Protein AF-A0AAD5XU96-F1 (afdb_monomer)

Secondary structure (DSSP, 8-state):
--GGG-EEEEEE---S-HHHHHHHHHH---SEEEEEE-STTTHHHHHHHHHHSTTTEEEEE---TTS-SS--TTHHHHHHHHHHH-TT-EEEEEEEETT-B-TTT-PBPPHHHHHHHHHHHHHTTTTS-EEEEEES-S-----HHHHHHS-SEEEEETT----HHHHHHHHHGGGGSSEEEEEEE-HHHHTSS-HHHHHHHHHHS-TTTEEE-----S-GGGHHHHHHHHHHHHHHHHT--HHHHHHHHHHHHHHHH-SSEE-TTT--EESSHHHHHHHIIIIIS----EEETTT--EESSHHHHHHHHHHT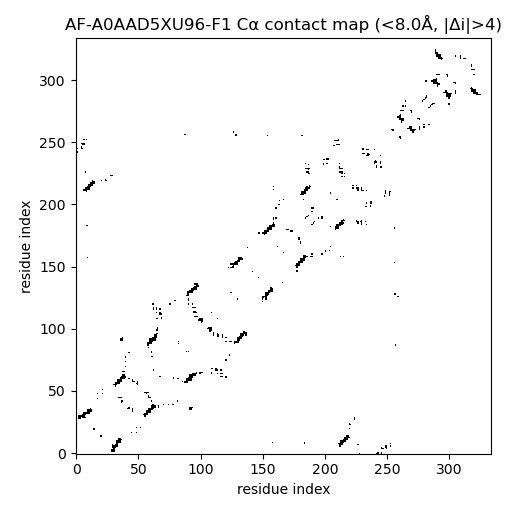TTSS---EEE---TT-------

InterPro domains:
  IPR001130 3'-5' ssDNA/RNA exonuclease TatD-like [PF01026] (7-257)
  IPR013087 Zinc finger C2H2-type [PF00096] (262-284)
  IPR013087 Zinc finger C2H2-type [PF00096] (290-311)
  IPR013087 Zinc finger C2H2-type [PS00028] (263-284)
  IPR013087 Zinc finger C2H2-type [PS50157] (261-289)
  IPR013087 Zinc finger C2H2-type [PS50157] (290-317)
  IPR013087 Zinc finger C2H2-type [SM00355] (261-284)
  IPR013087 Zinc finger C2H2-type [SM00355] (290-310)
  IPR032466 Metal-dependent hydrolase [SSF51556] (6-259)
  IPR036236 Zinc finger C2H2 superfamily [SSF57667] (259-310)
  IPR053044 Metallo-dependent Hydrolase/TatD-type [PTHR47345] (73-258)

Organism: NCBI:txid447962

Solvent-accessible surface area (backbone atoms only — not comparable to full-atom values): 18441 Å² total; per-residue (Å²): 130,56,40,88,41,34,52,35,66,35,30,42,70,49,67,90,54,67,67,62,50,53,58,60,60,67,77,51,67,64,36,31,35,27,38,45,6,40,30,82,87,38,39,64,58,37,48,52,49,22,69,74,34,66,83,36,38,36,35,19,49,31,52,18,41,86,47,48,68,91,63,61,95,59,49,64,64,50,49,49,54,51,55,66,76,35,83,76,39,38,41,10,41,25,30,45,47,82,77,42,50,44,87,87,78,67,45,66,57,62,61,67,50,16,51,55,54,34,57,60,53,57,68,74,34,58,82,37,38,38,35,36,45,76,41,95,66,93,71,86,85,75,53,76,76,59,53,69,76,41,50,60,32,44,36,31,32,56,61,64,79,72,53,70,67,52,52,53,48,58,64,54,53,42,83,74,73,34,49,43,71,30,38,26,38,17,37,72,65,49,53,75,63,62,42,69,62,43,33,56,51,55,51,70,49,53,76,80,31,36,36,36,14,34,72,43,54,49,73,69,90,48,48,69,58,42,37,47,49,12,41,47,52,50,11,67,39,66,74,44,52,55,63,57,36,31,53,43,30,30,53,26,45,51,50,66,74,35,87,46,39,62,35,93,91,75,67,53,72,23,82,43,70,72,55,39,53,48,46,46,32,51,74,75,65,66,47,43,56,29,31,30,67,65,77,65,52,61,19,67,39,66,65,57,43,48,52,50,42,62,74,43,55,90,51,94,63,67,52,85,40,82,55,81,63,85,89,65,77,73,94,69,84,131

Mean predicted aligned error: 12.31 Å

Structure (mmCIF, N/CA/C/O backbone):
data_AF-A0AAD5XU96-F1
#
_entry.id   AF-A0AAD5XU96-F1
#
loop_
_atom_site.group_PDB
_atom_site.id
_atom_site.type_symbol
_atom_site.label_atom_id
_atom_site.label_alt_id
_atom_site.label_comp_id
_atom_site.label_asym_id
_atom_site.label_entity_id
_atom_site.label_seq_id
_atom_site.pdbx_PDB_ins_code
_atom_site.Cartn_x
_atom_site.Cartn_y
_atom_site.Cartn_z
_atom_site.occupancy
_atom_site.B_iso_or_equiv
_atom_site.auth_seq_id
_atom_site.auth_comp_id
_atom_site.auth_asym_id
_atom_site.auth_atom_id
_atom_site.pdbx_PDB_model_num
ATOM 1 N N . MET A 1 1 ? -11.643 -15.882 6.331 1.00 90.06 1 MET A N 1
ATOM 2 C CA . MET A 1 1 ? -11.298 -14.721 5.483 1.00 90.06 1 MET A CA 1
ATOM 3 C C . MET A 1 1 ? -12.583 -14.100 4.945 1.00 90.06 1 MET A C 1
ATOM 5 O O . MET A 1 1 ? -13.418 -14.851 4.454 1.00 90.06 1 MET A O 1
ATOM 9 N N . ASN A 1 2 ? -12.783 -12.782 5.057 1.00 90.75 2 ASN A N 1
ATOM 10 C CA . ASN A 1 2 ? -13.934 -12.093 4.451 1.00 90.75 2 ASN A CA 1
ATOM 11 C C . ASN A 1 2 ? -13.508 -11.425 3.137 1.00 90.75 2 ASN A C 1
ATOM 13 O O . ASN A 1 2 ? -13.103 -10.265 3.126 1.00 90.75 2 ASN A O 1
ATOM 17 N N . TRP A 1 3 ? -13.606 -12.166 2.033 1.00 94.19 3 TRP A N 1
ATOM 18 C CA . TRP A 1 3 ? -13.097 -11.754 0.722 1.00 94.19 3 TRP A CA 1
ATOM 19 C C . TRP A 1 3 ? -13.631 -10.405 0.227 1.00 94.19 3 TRP A C 1
ATOM 21 O O . TRP A 1 3 ? -12.858 -9.618 -0.309 1.00 94.19 3 TRP A O 1
ATOM 31 N N . LYS A 1 4 ? -14.889 -10.056 0.526 1.00 91.94 4 LYS A N 1
ATOM 32 C CA . LYS A 1 4 ? -15.493 -8.764 0.142 1.00 91.94 4 LYS A CA 1
ATOM 33 C C . LYS A 1 4 ? -14.797 -7.544 0.754 1.00 91.94 4 LYS A C 1
ATOM 35 O O . LYS A 1 4 ? -14.951 -6.441 0.248 1.00 91.94 4 LYS A O 1
ATOM 40 N N . LYS A 1 5 ? -14.052 -7.731 1.845 1.00 91.75 5 LYS A N 1
ATOM 41 C CA . LYS A 1 5 ? -13.302 -6.668 2.526 1.00 91.75 5 LYS A CA 1
ATOM 42 C C . LYS A 1 5 ? -11.798 -6.736 2.250 1.00 91.75 5 LYS A C 1
ATOM 44 O O . LYS A 1 5 ? -11.047 -5.909 2.747 1.00 91.75 5 LYS A O 1
ATOM 49 N N . THR A 1 6 ? -11.335 -7.690 1.449 1.00 94.62 6 THR A N 1
ATOM 50 C CA . THR A 1 6 ? -9.898 -7.835 1.184 1.00 94.62 6 THR A CA 1
ATOM 51 C C . THR A 1 6 ? -9.404 -6.805 0.180 1.00 94.62 6 THR A C 1
ATOM 53 O O . THR A 1 6 ? -10.007 -6.592 -0.871 1.00 94.62 6 THR A O 1
ATOM 56 N N . ILE A 1 7 ? -8.296 -6.160 0.522 1.00 94.06 7 ILE A N 1
ATOM 57 C CA . ILE A 1 7 ? -7.548 -5.300 -0.387 1.00 94.06 7 ILE A CA 1
ATOM 58 C C . ILE A 1 7 ? -6.096 -5.753 -0.292 1.00 94.06 7 ILE A C 1
ATOM 60 O O . ILE A 1 7 ? -5.533 -5.753 0.806 1.00 94.06 7 ILE A O 1
ATOM 64 N N . ASP A 1 8 ? -5.529 -6.185 -1.413 1.00 94.38 8 ASP A N 1
ATOM 65 C CA . ASP A 1 8 ? -4.088 -6.369 -1.537 1.00 94.38 8 ASP A CA 1
ATOM 66 C C . ASP A 1 8 ? -3.468 -5.002 -1.825 1.00 94.38 8 ASP A C 1
ATOM 68 O O . ASP A 1 8 ? -3.663 -4.448 -2.908 1.00 94.38 8 ASP A O 1
ATOM 72 N N . ALA A 1 9 ? -2.818 -4.418 -0.816 1.00 93.81 9 ALA A N 1
ATOM 73 C CA . ALA A 1 9 ? -2.309 -3.056 -0.898 1.00 93.81 9 ALA A CA 1
ATOM 74 C C . ALA A 1 9 ? -1.087 -2.916 -1.816 1.00 93.81 9 ALA A C 1
ATOM 76 O O . ALA A 1 9 ? -0.792 -1.799 -2.202 1.00 93.81 9 ALA A O 1
ATOM 77 N N . HIS A 1 10 ? -0.401 -4.008 -2.171 1.00 92.94 10 HIS A N 1
ATOM 78 C CA . HIS A 1 10 ? 0.786 -3.967 -3.028 1.00 92.94 10 HIS A CA 1
ATOM 79 C C . HIS A 1 10 ? 0.994 -5.312 -3.719 1.00 92.94 10 HIS A C 1
ATOM 81 O O . HIS A 1 10 ? 1.280 -6.327 -3.074 1.00 92.94 10 HIS A O 1
ATOM 87 N N . SER A 1 11 ? 0.878 -5.316 -5.043 1.00 90.31 11 SER A N 1
ATOM 88 C CA . SER A 1 11 ? 1.078 -6.505 -5.863 1.00 90.31 11 SER A CA 1
ATOM 89 C C . SER A 1 11 ? 1.809 -6.158 -7.155 1.00 90.31 11 SER A C 1
ATOM 91 O O . SER A 1 11 ? 1.586 -5.102 -7.753 1.00 90.31 11 SER A O 1
ATOM 93 N N . HIS A 1 12 ? 2.676 -7.058 -7.604 1.00 88.50 12 HIS A N 1
ATOM 94 C CA . HIS A 1 12 ? 3.399 -6.918 -8.861 1.00 88.50 12 HIS A CA 1
ATOM 95 C C . HIS A 1 12 ? 2.762 -7.784 -9.943 1.00 88.50 12 HIS A C 1
ATOM 97 O O . HIS A 1 12 ? 2.142 -8.810 -9.670 1.00 88.50 12 HIS A O 1
ATOM 103 N N . LEU A 1 13 ? 2.957 -7.391 -11.200 1.00 76.25 13 LEU A N 1
ATOM 104 C CA . LEU A 1 13 ? 2.547 -8.209 -12.333 1.00 76.25 13 LEU A CA 1
ATOM 105 C C . LEU A 1 13 ? 3.430 -9.461 -12.427 1.00 76.25 13 LEU A C 1
ATOM 107 O O . LEU A 1 13 ? 4.654 -9.333 -12.492 1.00 76.25 13 LEU A O 1
ATOM 111 N N . PRO A 1 14 ? 2.841 -10.664 -12.445 1.00 67.31 14 PRO A N 1
ATOM 112 C CA . PRO A 1 14 ? 3.622 -11.893 -12.460 1.00 67.31 14 PRO A CA 1
ATOM 113 C C . PRO A 1 14 ? 3.950 -12.442 -13.843 1.00 67.31 14 PRO A C 1
ATOM 115 O O . PRO A 1 14 ? 4.807 -13.316 -13.961 1.00 67.31 14 PRO A O 1
ATOM 118 N N . GLU A 1 15 ? 3.265 -11.955 -14.876 1.00 64.12 15 GLU A N 1
ATOM 119 C CA . GLU A 1 15 ? 3.348 -12.463 -16.243 1.00 64.12 15 GLU A CA 1
ATOM 120 C C . GLU A 1 15 ? 3.347 -11.304 -17.242 1.00 64.12 15 GLU A C 1
ATOM 122 O O . GLU A 1 15 ? 2.801 -10.237 -16.966 1.00 64.12 15 GLU A O 1
ATOM 127 N N . SER A 1 16 ? 3.962 -11.505 -18.410 1.00 66.56 16 SER A N 1
ATOM 128 C CA . SER A 1 16 ? 3.976 -10.508 -19.487 1.00 66.56 16 SER A CA 1
ATOM 129 C C . SER A 1 16 ? 2.787 -10.630 -20.445 1.00 66.56 16 SER A C 1
ATOM 131 O O . SER A 1 16 ? 2.542 -9.701 -21.212 1.00 66.56 16 SER A O 1
ATOM 133 N N . ASP A 1 17 ? 2.046 -11.746 -20.424 1.00 82.00 17 ASP A N 1
ATOM 134 C CA . ASP A 1 17 ? 0.879 -11.942 -21.290 1.00 82.00 17 ASP A CA 1
ATOM 135 C C . ASP A 1 17 ? -0.401 -11.398 -20.642 1.00 82.00 17 ASP A C 1
ATOM 137 O O . ASP A 1 17 ? -0.910 -11.910 -19.643 1.00 82.00 17 ASP A O 1
ATOM 141 N N . LEU A 1 18 ? -0.954 -10.355 -21.253 1.00 84.94 18 LEU A N 1
ATOM 142 C CA . LEU A 1 18 ? -2.145 -9.671 -20.768 1.00 84.94 18 LEU A CA 1
ATOM 143 C C . LEU A 1 18 ? -3.401 -10.561 -20.743 1.00 84.94 18 LEU A C 1
ATOM 145 O O . LEU A 1 18 ? -4.240 -10.395 -19.856 1.00 84.94 18 LEU A O 1
ATOM 149 N N . ASN A 1 19 ? -3.567 -11.488 -21.689 1.00 86.12 19 ASN A N 1
ATOM 150 C CA . ASN A 1 19 ? -4.752 -12.347 -21.735 1.00 86.12 19 ASN A CA 1
ATOM 151 C C . ASN A 1 19 ? -4.729 -13.365 -20.596 1.00 86.12 19 ASN A C 1
ATOM 153 O O . ASN A 1 19 ? -5.758 -13.595 -19.955 1.00 86.12 19 ASN A O 1
ATOM 157 N N . VAL A 1 20 ? -3.556 -13.928 -20.297 1.00 84.38 20 VAL A N 1
ATOM 158 C CA . VAL A 1 20 ? -3.402 -14.847 -19.162 1.00 84.38 20 VAL A CA 1
ATOM 159 C C . VAL A 1 20 ? -3.647 -14.120 -17.839 1.00 84.38 20 VAL A C 1
ATOM 161 O O . VAL A 1 20 ? -4.381 -14.633 -16.987 1.00 84.38 20 VAL A O 1
ATOM 164 N N . LEU A 1 21 ? -3.146 -12.887 -17.698 1.00 85.81 21 LEU A N 1
ATOM 165 C CA . LEU A 1 21 ? -3.433 -12.037 -16.539 1.00 85.81 21 LEU A CA 1
ATOM 166 C C . LEU A 1 21 ? -4.937 -11.778 -16.379 1.00 85.81 21 LEU A C 1
ATOM 168 O O . LEU A 1 21 ? -5.479 -11.975 -15.292 1.00 85.81 21 LEU A O 1
ATOM 172 N N . LYS A 1 22 ? -5.631 -11.374 -17.453 1.00 88.44 22 LYS A N 1
ATOM 173 C CA . LYS A 1 22 ? -7.078 -11.095 -17.429 1.00 88.44 22 LYS A CA 1
ATOM 174 C C . LYS A 1 22 ? -7.889 -12.324 -17.006 1.00 88.44 22 LYS A C 1
ATOM 176 O O . LYS A 1 22 ? -8.750 -12.214 -16.130 1.00 88.44 22 LYS A O 1
ATOM 181 N N . ASN A 1 23 ? -7.584 -13.492 -17.568 1.00 87.00 23 ASN A N 1
ATOM 182 C CA . ASN A 1 23 ? -8.254 -14.738 -17.197 1.00 87.00 23 ASN A CA 1
ATOM 183 C C . ASN A 1 23 ? -8.016 -15.066 -15.719 1.00 87.00 23 ASN A C 1
ATOM 185 O O . ASN A 1 23 ? -8.966 -15.248 -14.963 1.00 87.00 23 ASN A O 1
ATOM 189 N N . SER A 1 24 ? -6.758 -15.024 -15.279 1.00 84.94 24 SER A N 1
ATOM 190 C CA . SER A 1 24 ? -6.390 -15.364 -13.903 1.00 84.94 24 SER A CA 1
ATOM 191 C C . SER A 1 24 ? -7.006 -14.412 -12.869 1.00 84.94 24 SER A C 1
ATOM 193 O O . SER A 1 24 ? -7.428 -14.847 -11.803 1.00 84.94 24 SER A O 1
ATOM 195 N N . LEU A 1 25 ? -7.102 -13.113 -13.172 1.00 87.44 25 LEU A N 1
ATOM 196 C CA . LEU A 1 25 ? -7.693 -12.107 -12.280 1.00 87.44 25 LEU A CA 1
ATOM 197 C C . LEU A 1 25 ? -9.216 -12.223 -12.154 1.00 87.44 25 LEU A C 1
ATOM 199 O O . LEU A 1 25 ? -9.772 -11.787 -11.139 1.00 87.44 25 LEU A O 1
ATOM 203 N N . THR A 1 26 ? -9.896 -12.788 -13.152 1.00 87.19 26 THR A N 1
ATOM 204 C CA . THR A 1 26 ? -11.360 -12.933 -13.149 1.00 87.19 26 THR A CA 1
ATOM 205 C C . THR A 1 26 ? -11.817 -13.822 -11.993 1.00 87.19 26 THR A C 1
ATOM 207 O O . THR A 1 26 ? -12.726 -13.441 -11.253 1.00 87.19 26 THR A O 1
ATOM 210 N N . ASP A 1 27 ? -11.107 -14.925 -11.759 1.00 87.06 27 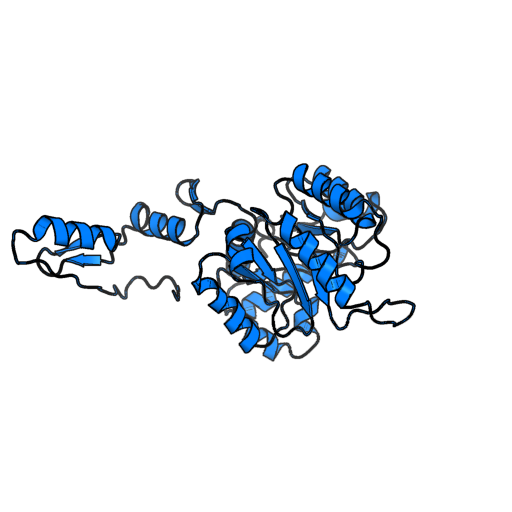ASP A N 1
ATOM 211 C CA . ASP A 1 27 ? -11.513 -15.960 -10.802 1.00 87.06 27 ASP A CA 1
ATOM 212 C C . ASP A 1 27 ? -11.101 -15.677 -9.348 1.00 87.06 27 ASP A C 1
ATOM 214 O O . ASP A 1 27 ? -11.583 -16.333 -8.421 1.00 87.06 27 ASP A O 1
ATOM 218 N N . LEU A 1 28 ? -10.240 -14.679 -9.112 1.00 89.81 28 LEU A N 1
ATOM 219 C CA . LEU A 1 28 ? -9.794 -14.333 -7.759 1.00 89.81 28 LEU A CA 1
ATOM 220 C C . LEU A 1 28 ? -10.931 -13.751 -6.915 1.00 89.81 28 LEU A C 1
ATOM 222 O O . LEU A 1 28 ? -11.634 -12.827 -7.327 1.00 89.81 28 LEU A O 1
AT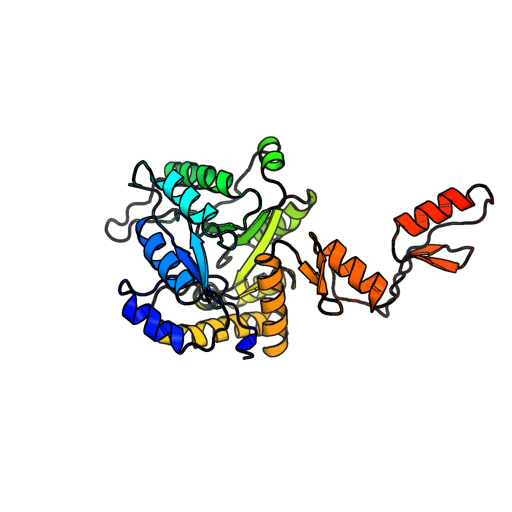OM 226 N N . LYS A 1 29 ? -11.033 -14.199 -5.668 1.00 93.69 29 LYS A N 1
ATOM 227 C CA . LYS A 1 29 ? -12.002 -13.716 -4.674 1.00 93.69 29 LYS A CA 1
ATOM 228 C C . LYS A 1 29 ? -11.587 -12.407 -4.016 1.00 93.69 29 LYS A C 1
ATOM 230 O O . LYS A 1 29 ? -12.426 -11.755 -3.398 1.00 93.69 29 LYS A O 1
ATOM 235 N N . ILE A 1 30 ? -10.310 -12.035 -4.104 1.00 93.06 30 ILE A N 1
ATOM 236 C CA . ILE A 1 30 ? -9.805 -10.780 -3.538 1.00 93.06 30 ILE A CA 1
ATOM 237 C C . ILE A 1 30 ? -10.592 -9.607 -4.130 1.00 93.06 30 ILE A C 1
ATOM 239 O O . ILE A 1 30 ? -10.785 -9.524 -5.343 1.00 93.06 30 ILE A O 1
ATOM 243 N N . ASN A 1 31 ? -11.063 -8.711 -3.264 1.00 94.19 31 ASN A N 1
ATOM 244 C CA . ASN A 1 31 ? -12.005 -7.670 -3.662 1.00 94.19 31 ASN A CA 1
ATOM 245 C C . ASN A 1 31 ? -11.333 -6.506 -4.402 1.00 94.19 31 ASN A C 1
ATOM 247 O O . ASN A 1 31 ? -11.878 -6.052 -5.404 1.00 94.19 31 ASN A O 1
ATOM 251 N N . LYS A 1 32 ? -10.160 -6.042 -3.953 1.00 93.00 32 LYS A N 1
ATOM 252 C CA . LYS A 1 32 ? -9.350 -5.059 -4.691 1.00 93.00 32 LYS A CA 1
ATOM 253 C C . LYS A 1 32 ? -7.858 -5.369 -4.616 1.00 93.00 32 LYS A C 1
ATOM 255 O O . LYS A 1 32 ? -7.391 -5.951 -3.640 1.00 93.00 32 LYS A O 1
ATOM 260 N N . PHE A 1 33 ? -7.127 -4.899 -5.614 1.00 90.31 33 PHE A N 1
ATOM 261 C CA . PHE A 1 33 ? -5.677 -4.954 -5.713 1.00 90.31 33 PHE A CA 1
ATOM 262 C C . PHE A 1 33 ? -5.147 -3.581 -6.062 1.00 90.31 33 PHE A C 1
ATOM 264 O O . PHE A 1 33 ? -5.728 -2.889 -6.902 1.00 90.31 33 PHE A O 1
ATOM 271 N N . VAL A 1 34 ? -4.010 -3.235 -5.484 1.00 92.50 34 VAL A N 1
ATOM 272 C CA . VAL A 1 34 ? -3.138 -2.227 -6.060 1.00 92.50 34 VAL A CA 1
ATOM 273 C C . VAL A 1 34 ? -2.079 -2.941 -6.894 1.00 92.50 34 VAL A C 1
ATOM 275 O O . VAL A 1 34 ? -1.384 -3.824 -6.392 1.00 92.50 34 VAL A O 1
ATOM 278 N N . ILE A 1 35 ? -1.985 -2.592 -8.177 1.00 92.88 35 ILE A N 1
ATOM 279 C CA . ILE A 1 35 ? -1.033 -3.208 -9.108 1.00 92.88 35 ILE A CA 1
ATOM 280 C C . ILE A 1 35 ? 0.064 -2.209 -9.464 1.00 92.88 35 ILE A C 1
ATOM 282 O O . ILE A 1 35 ? -0.221 -1.120 -9.966 1.00 92.88 35 ILE A O 1
ATOM 286 N N . MET A 1 36 ? 1.312 -2.615 -9.228 1.00 92.12 36 MET A N 1
ATOM 287 C CA . MET A 1 36 ? 2.504 -1.796 -9.431 1.00 92.12 36 MET A CA 1
ATOM 288 C C . MET A 1 36 ? 2.956 -1.778 -10.888 1.00 92.12 36 MET A C 1
ATOM 290 O O . MET A 1 36 ? 3.338 -2.810 -11.441 1.00 92.12 36 MET A O 1
ATOM 294 N N . GLY A 1 37 ? 3.012 -0.587 -11.478 1.00 93.00 37 GLY A N 1
ATOM 295 C CA . GLY A 1 37 ? 3.762 -0.305 -12.695 1.00 93.00 37 GLY A CA 1
ATOM 296 C C . GLY A 1 37 ? 5.114 0.302 -12.339 1.00 93.00 37 GLY A C 1
ATOM 297 O O . GLY A 1 37 ? 5.198 1.503 -12.109 1.00 93.00 37 GLY A O 1
ATOM 298 N N . THR A 1 38 ? 6.163 -0.522 -12.291 1.00 91.62 38 THR A N 1
ATOM 299 C CA . THR A 1 38 ? 7.485 -0.141 -11.751 1.00 91.62 38 THR A CA 1
ATOM 300 C C . THR A 1 38 ? 8.405 0.576 -12.740 1.00 91.62 38 THR A C 1
ATOM 302 O O . THR A 1 38 ? 9.499 1.010 -12.371 1.00 91.62 38 THR A O 1
ATOM 305 N N . SER A 1 39 ? 8.003 0.665 -14.007 1.00 92.88 39 SER A N 1
ATOM 306 C CA . SER A 1 39 ? 8.766 1.294 -15.082 1.00 92.88 39 SER A CA 1
ATOM 307 C C . SER A 1 39 ? 7.867 1.615 -16.286 1.00 92.88 39 SER A C 1
ATOM 309 O O . SER A 1 39 ? 6.792 1.018 -16.398 1.00 92.88 39 SER A O 1
ATOM 311 N N . PRO A 1 40 ? 8.301 2.477 -17.231 1.00 93.94 40 PRO A N 1
ATOM 312 C CA . PRO A 1 40 ? 7.492 2.862 -18.395 1.00 93.94 40 PRO A CA 1
ATOM 313 C C . PRO A 1 40 ? 6.938 1.695 -19.222 1.00 93.94 40 PRO A C 1
ATOM 315 O O . PRO A 1 40 ? 5.823 1.761 -19.730 1.00 93.94 40 PRO A O 1
ATOM 318 N N . LYS A 1 41 ? 7.677 0.582 -19.303 1.00 91.69 41 LYS A N 1
ATOM 319 C CA . LYS A 1 41 ? 7.235 -0.641 -19.995 1.00 91.69 41 LYS A CA 1
ATOM 320 C C . LYS A 1 41 ? 6.041 -1.337 -19.324 1.00 91.69 41 LYS A C 1
ATOM 322 O O . LYS A 1 41 ? 5.308 -2.051 -20.001 1.00 91.69 41 LYS A O 1
ATOM 327 N N . ASP A 1 42 ? 5.846 -1.144 -18.020 1.00 92.31 42 ASP A N 1
ATOM 328 C CA . ASP A 1 42 ? 4.796 -1.814 -17.248 1.00 92.31 42 ASP A CA 1
ATOM 329 C C . ASP A 1 42 ? 3.472 -1.031 -17.322 1.00 92.31 42 ASP A C 1
ATOM 331 O O . ASP A 1 42 ? 2.389 -1.615 -17.263 1.00 92.31 42 ASP A O 1
ATOM 335 N N . TRP A 1 43 ? 3.542 0.299 -17.471 1.00 94.19 43 TRP A N 1
ATOM 336 C CA . TRP A 1 43 ? 2.383 1.193 -17.369 1.00 94.19 43 TRP A CA 1
ATOM 337 C C . TRP A 1 43 ? 1.245 0.887 -18.359 1.00 94.19 43 TRP A C 1
ATOM 339 O O . TRP A 1 43 ? 0.097 0.886 -17.910 1.00 94.19 43 TRP A O 1
ATOM 349 N N . PRO A 1 44 ? 1.490 0.556 -19.647 1.00 94.56 44 PRO A N 1
ATOM 350 C CA . PRO A 1 44 ? 0.411 0.193 -20.568 1.00 94.56 44 PRO A CA 1
ATOM 351 C C . PRO A 1 44 ? -0.371 -1.045 -20.111 1.00 94.56 44 PRO A C 1
ATOM 353 O O . PRO A 1 44 ? -1.595 -1.087 -20.227 1.00 94.56 44 PRO A O 1
ATOM 356 N N . ILE A 1 45 ? 0.325 -2.040 -19.550 1.00 93.31 45 ILE A N 1
ATOM 357 C CA . ILE A 1 45 ? -0.287 -3.282 -19.058 1.00 93.31 45 ILE A CA 1
ATOM 358 C C . ILE A 1 45 ? -1.135 -2.981 -17.820 1.00 93.31 45 ILE A C 1
ATOM 360 O O . ILE A 1 45 ? -2.293 -3.391 -17.746 1.00 93.31 45 ILE A O 1
ATOM 364 N N . VAL A 1 46 ? -0.586 -2.220 -16.869 1.00 93.94 46 VAL A N 1
ATOM 365 C CA . VAL A 1 46 ? -1.297 -1.813 -15.646 1.00 93.94 46 VAL A CA 1
ATOM 366 C C . VAL A 1 46 ? -2.539 -0.979 -15.973 1.00 93.94 46 VAL A C 1
ATOM 368 O O . VAL A 1 46 ? -3.608 -1.219 -15.409 1.00 93.94 46 VAL A O 1
ATOM 371 N N . GLU A 1 47 ? -2.432 -0.038 -16.914 1.00 95.12 47 GLU A N 1
ATOM 372 C CA . GLU A 1 47 ? -3.567 0.763 -17.375 1.00 95.12 47 GLU A CA 1
ATOM 373 C C . GLU A 1 47 ? -4.667 -0.111 -17.993 1.00 95.12 47 GLU A C 1
ATOM 375 O O . GLU A 1 47 ? -5.847 0.060 -17.682 1.00 95.12 47 GLU A O 1
ATOM 380 N N . GLU A 1 48 ? -4.300 -1.045 -18.864 1.00 95.12 48 GLU A N 1
ATOM 381 C CA . GLU A 1 48 ? -5.258 -1.908 -19.552 1.00 95.12 48 GLU A CA 1
ATOM 382 C C . GLU A 1 48 ? -5.981 -2.858 -18.585 1.00 95.12 48 GLU A C 1
ATOM 384 O O . GLU A 1 48 ? -7.192 -3.083 -18.698 1.00 95.12 48 GLU A O 1
ATOM 389 N N . LEU A 1 49 ? -5.277 -3.359 -17.568 1.00 93.38 49 LEU A N 1
ATOM 390 C CA . LEU A 1 49 ? -5.889 -4.119 -16.481 1.00 93.38 49 LEU A CA 1
ATOM 391 C C . LEU A 1 49 ? -6.857 -3.262 -15.661 1.00 93.38 49 LEU A C 1
ATOM 393 O O . LEU A 1 49 ? -7.979 -3.698 -15.404 1.00 93.38 49 LEU A O 1
ATOM 397 N N . ALA A 1 50 ? -6.473 -2.035 -15.300 1.00 93.44 50 ALA A N 1
ATOM 398 C CA . ALA A 1 50 ? -7.346 -1.114 -14.573 1.00 93.44 50 ALA A CA 1
ATOM 399 C C . ALA A 1 50 ? -8.616 -0.765 -15.369 1.00 93.44 50 ALA A C 1
ATOM 401 O O . ALA A 1 50 ? -9.705 -0.723 -14.798 1.00 93.44 50 ALA A O 1
ATOM 402 N N . LYS A 1 51 ? -8.510 -0.593 -16.694 1.00 93.38 51 LYS A N 1
ATOM 403 C CA . LYS A 1 51 ? -9.668 -0.396 -17.587 1.00 93.38 51 LYS A CA 1
ATOM 404 C C . LYS A 1 51 ? -10.565 -1.628 -17.665 1.00 93.38 51 LYS A C 1
ATOM 406 O O . LYS A 1 51 ? -11.784 -1.490 -17.702 1.00 93.38 51 LYS A O 1
ATOM 411 N N . THR A 1 52 ? -9.970 -2.819 -17.678 1.00 94.44 52 THR A N 1
ATOM 412 C CA . THR A 1 52 ? -10.710 -4.088 -17.738 1.00 94.44 52 THR A CA 1
ATOM 413 C C . THR A 1 52 ? -11.432 -4.381 -16.417 1.00 94.44 52 THR A C 1
ATOM 415 O O . THR A 1 52 ? -12.558 -4.873 -16.424 1.00 94.44 52 THR A O 1
ATOM 418 N N . PHE A 1 53 ? -10.820 -4.041 -15.278 1.00 93.50 53 PHE A N 1
ATOM 419 C CA . PHE A 1 53 ? -11.346 -4.332 -13.942 1.00 93.50 53 PHE A CA 1
ATOM 420 C C . PHE A 1 53 ? -11.429 -3.079 -13.042 1.00 93.50 53 PHE A C 1
ATOM 422 O O . PHE A 1 53 ? -10.831 -3.052 -11.961 1.00 93.50 53 PHE A O 1
ATOM 429 N N . PRO A 1 54 ? -12.226 -2.058 -13.407 1.00 89.12 54 PRO A N 1
ATOM 430 C CA . PRO A 1 54 ? -12.201 -0.734 -12.767 1.00 89.12 54 PRO A CA 1
ATOM 431 C C . PRO A 1 54 ? -12.635 -0.725 -11.294 1.00 89.12 54 PRO A C 1
ATOM 433 O O . PRO A 1 54 ? -12.308 0.198 -10.554 1.00 89.12 54 PRO A O 1
ATOM 436 N N . ASN A 1 55 ? -13.361 -1.753 -10.845 1.00 89.00 55 ASN A N 1
ATOM 437 C CA . ASN A 1 55 ? -13.794 -1.891 -9.449 1.00 89.00 55 ASN A CA 1
ATOM 438 C C . ASN A 1 55 ? -12.862 -2.770 -8.598 1.00 89.00 55 ASN A C 1
ATOM 440 O O . ASN A 1 55 ? -13.049 -2.847 -7.385 1.00 89.00 55 ASN A O 1
ATOM 444 N N . LYS A 1 56 ? -11.893 -3.445 -9.229 1.00 91.38 56 LYS A N 1
ATOM 445 C CA . LYS A 1 56 ? -11.019 -4.449 -8.605 1.00 91.38 56 LYS A CA 1
ATOM 446 C C . LYS A 1 56 ? -9.549 -4.040 -8.651 1.00 91.38 56 LYS A C 1
ATOM 448 O O . LYS A 1 56 ? -8.791 -4.483 -7.799 1.00 91.38 56 LYS A O 1
ATOM 453 N N . ILE A 1 57 ? -9.137 -3.202 -9.600 1.00 92.75 57 ILE A N 1
ATOM 454 C CA . ILE A 1 57 ? -7.737 -2.814 -9.783 1.00 92.75 57 ILE A CA 1
ATOM 455 C C . ILE A 1 57 ? -7.577 -1.313 -9.588 1.00 92.75 57 ILE A C 1
ATOM 457 O O . ILE A 1 57 ? -8.255 -0.504 -10.216 1.00 92.75 57 ILE A O 1
ATOM 461 N N . ILE A 1 58 ? -6.634 -0.966 -8.722 1.00 92.25 58 ILE A N 1
ATOM 462 C CA . ILE A 1 58 ? -6.140 0.384 -8.505 1.00 92.25 58 ILE A CA 1
ATOM 463 C C . ILE A 1 58 ? -4.745 0.428 -9.130 1.00 92.25 58 ILE A C 1
ATOM 465 O O . ILE A 1 58 ? -3.849 -0.278 -8.660 1.00 92.25 58 ILE A O 1
ATOM 469 N N . PRO A 1 59 ? -4.543 1.191 -10.212 1.00 93.94 59 PRO A N 1
ATOM 470 C CA . PRO A 1 59 ? -3.237 1.266 -10.840 1.00 93.94 59 PRO A CA 1
ATOM 471 C C . PRO A 1 59 ? -2.281 2.109 -9.990 1.00 93.94 59 PRO A C 1
ATOM 473 O O . PRO A 1 59 ? -2.684 3.119 -9.410 1.00 93.94 59 PRO A O 1
ATOM 476 N N . SER A 1 60 ? -1.013 1.717 -9.952 1.00 93.56 60 SER A N 1
ATOM 477 C CA . SER A 1 60 ? 0.088 2.506 -9.397 1.00 93.56 60 SER A CA 1
ATOM 478 C C . SER A 1 60 ? 1.123 2.713 -10.498 1.00 93.56 60 SER A C 1
ATOM 480 O O . SER A 1 60 ? 1.484 1.756 -11.187 1.00 93.56 60 SER A O 1
ATOM 482 N N . PHE A 1 61 ? 1.536 3.959 -10.724 1.00 93.25 61 PHE A N 1
ATOM 483 C CA . PHE A 1 61 ? 2.507 4.299 -11.764 1.00 93.25 61 PHE A CA 1
ATOM 484 C C . PHE A 1 61 ? 3.723 4.977 -11.148 1.00 93.25 61 PHE A C 1
ATOM 486 O O . PHE A 1 61 ? 3.601 5.974 -10.434 1.00 93.25 61 PHE A O 1
ATOM 493 N N . GLY A 1 62 ? 4.903 4.456 -11.452 1.00 92.50 62 GLY A N 1
ATOM 494 C CA . GLY A 1 62 ? 6.152 5.026 -10.992 1.00 92.50 62 GLY A CA 1
ATOM 495 C C . GLY A 1 62 ? 7.356 4.378 -11.652 1.00 92.50 62 GLY A C 1
ATOM 496 O O . GLY A 1 62 ? 7.256 3.439 -12.441 1.00 92.50 62 GLY A O 1
ATOM 497 N N . VAL A 1 63 ? 8.515 4.917 -11.323 1.00 92.62 63 VAL A N 1
ATOM 498 C CA . VAL A 1 63 ? 9.820 4.374 -11.650 1.00 92.62 63 VAL A CA 1
ATOM 499 C C . VAL A 1 63 ? 10.463 3.922 -10.356 1.00 92.62 63 VAL A C 1
ATOM 501 O O . VAL A 1 63 ? 10.822 4.728 -9.490 1.00 92.62 63 VAL A O 1
ATOM 504 N N . HIS A 1 64 ? 10.629 2.613 -10.264 1.00 92.00 64 HIS A N 1
ATOM 505 C CA . HIS A 1 64 ? 11.301 1.963 -9.162 1.00 92.00 64 HIS A CA 1
ATOM 506 C C . HIS A 1 64 ? 12.826 2.211 -9.227 1.00 92.00 64 HIS A C 1
ATOM 508 O O . HIS A 1 64 ? 13.384 2.249 -10.326 1.00 92.00 64 HIS A O 1
ATOM 514 N N . PRO A 1 65 ? 13.558 2.304 -8.096 1.00 89.31 65 PRO A N 1
ATOM 515 C CA . PRO A 1 65 ? 15.014 2.522 -8.080 1.00 89.31 65 PRO A CA 1
ATOM 516 C C . PRO A 1 65 ? 15.899 1.516 -8.852 1.00 89.31 65 PRO A C 1
ATOM 518 O O . PRO A 1 65 ? 17.043 1.829 -9.154 1.00 89.31 65 PRO A O 1
ATOM 521 N N . TRP A 1 66 ? 15.425 0.313 -9.193 1.00 87.56 66 TRP A N 1
ATOM 522 C CA . TRP A 1 66 ? 16.151 -0.617 -10.093 1.00 87.56 66 TRP A CA 1
ATOM 523 C C . TRP A 1 66 ? 15.871 -0.372 -11.585 1.00 87.56 66 TRP A C 1
ATOM 525 O O . TRP A 1 66 ? 16.480 -0.999 -12.447 1.00 87.56 66 TRP A O 1
ATOM 535 N N . SER A 1 67 ? 14.926 0.512 -11.892 1.00 89.25 67 SER A N 1
ATOM 536 C CA . SER A 1 67 ? 14.523 0.924 -13.240 1.00 89.25 67 SER A CA 1
ATOM 537 C C . SER A 1 67 ? 14.857 2.394 -13.504 1.00 89.25 67 SER A C 1
ATOM 539 O O . SER A 1 67 ? 14.393 2.952 -14.488 1.00 89.25 67 SER A O 1
ATOM 541 N N . SER A 1 68 ? 15.645 3.028 -12.629 1.00 87.69 68 SER A N 1
ATOM 542 C CA . SER A 1 68 ? 16.001 4.447 -12.721 1.00 87.69 68 SER A CA 1
ATOM 543 C C . SER A 1 68 ? 17.033 4.751 -13.810 1.00 87.69 68 SER A C 1
ATOM 545 O O . SER A 1 68 ? 17.181 5.901 -14.211 1.00 87.69 68 SER A O 1
ATOM 547 N N . GLU A 1 69 ? 17.763 3.740 -14.279 1.00 87.38 69 GLU A N 1
ATOM 548 C CA . GLU A 1 69 ? 18.750 3.875 -15.350 1.00 87.38 69 GLU A CA 1
ATOM 549 C C . GLU A 1 69 ? 18.120 3.583 -16.719 1.00 87.38 69 GLU A C 1
ATOM 551 O O . GLU A 1 69 ? 17.237 2.737 -16.833 1.00 87.38 69 GLU A O 1
ATOM 556 N N . GLN A 1 70 ? 18.618 4.252 -17.765 1.00 85.94 70 GLN A N 1
ATOM 557 C CA . GLN A 1 70 ? 18.206 4.041 -19.166 1.00 85.94 70 GLN A CA 1
ATOM 558 C C . GLN A 1 70 ? 16.716 4.318 -19.445 1.00 85.94 70 GLN A C 1
ATOM 560 O O . GLN A 1 70 ? 16.096 3.673 -20.290 1.00 85.94 70 GLN A O 1
ATOM 565 N N . LEU A 1 71 ? 16.131 5.292 -18.744 1.00 91.00 71 LEU A N 1
ATOM 566 C CA . LEU A 1 71 ? 14.767 5.744 -19.010 1.00 91.00 71 LEU A CA 1
ATOM 567 C C . LEU A 1 71 ? 14.673 6.480 -20.362 1.00 91.00 71 LEU A C 1
ATOM 569 O O . LEU A 1 71 ? 15.592 7.231 -20.700 1.00 91.00 71 LEU A O 1
ATOM 573 N N . PRO A 1 72 ? 13.561 6.334 -21.110 1.00 92.19 72 PRO A N 1
ATOM 574 C CA . PRO A 1 72 ? 13.271 7.174 -22.275 1.00 92.19 72 PRO A CA 1
ATOM 575 C C . PRO A 1 72 ? 13.276 8.658 -21.899 1.00 92.19 72 PRO A C 1
ATOM 577 O O . PRO A 1 72 ? 12.783 9.000 -20.833 1.00 92.19 72 PRO A O 1
ATOM 580 N N . GLU A 1 73 ? 13.753 9.561 -22.758 1.00 90.62 73 GLU A N 1
ATOM 581 C CA . GLU A 1 73 ? 13.842 11.000 -22.428 1.00 90.62 73 GLU A CA 1
ATOM 582 C C . GLU A 1 73 ? 12.502 11.613 -21.976 1.00 90.62 73 GLU A C 1
ATOM 584 O O . GLU A 1 73 ? 12.468 12.484 -21.108 1.00 90.62 73 GLU A O 1
ATOM 589 N N . ASN A 1 74 ? 11.390 11.120 -22.524 1.00 88.69 74 ASN A N 1
ATOM 590 C CA . ASN A 1 74 ? 10.032 11.586 -22.253 1.00 88.69 74 ASN A CA 1
ATOM 591 C C . ASN A 1 74 ? 9.328 10.862 -21.086 1.00 88.69 74 ASN A C 1
ATOM 593 O O . ASN A 1 74 ? 8.146 11.123 -20.853 1.00 88.69 74 ASN A O 1
ATOM 597 N N . TRP A 1 75 ? 10.014 9.982 -20.340 1.00 92.69 75 TRP A N 1
ATOM 598 C CA . TRP A 1 75 ? 9.404 9.135 -19.300 1.00 92.69 75 TRP A CA 1
ATOM 599 C C . TRP A 1 75 ? 8.584 9.923 -18.269 1.00 92.69 75 TRP A C 1
ATOM 601 O O . TRP A 1 75 ? 7.554 9.449 -17.792 1.00 92.69 75 TRP A O 1
ATOM 611 N N . PHE A 1 76 ? 9.035 11.128 -17.910 1.00 86.19 76 PHE A N 1
ATOM 612 C CA . PHE A 1 76 ? 8.389 11.937 -16.879 1.00 86.19 76 PHE A CA 1
ATOM 613 C C . PHE A 1 76 ? 7.071 12.538 -17.373 1.00 86.19 76 PHE A C 1
ATOM 615 O O . PHE A 1 76 ? 6.065 12.476 -16.675 1.00 86.19 76 PHE A O 1
ATOM 622 N N . THR A 1 77 ? 7.054 13.042 -18.606 1.00 83.75 77 THR A N 1
ATOM 623 C CA . THR A 1 77 ? 5.839 13.559 -19.251 1.00 83.75 77 THR A CA 1
ATOM 624 C C . THR A 1 77 ? 4.842 12.438 -19.546 1.00 83.75 77 THR A C 1
ATOM 626 O O . THR A 1 77 ? 3.629 12.635 -19.459 1.00 83.75 77 THR A O 1
ATOM 629 N N . GLU A 1 78 ? 5.325 11.229 -19.837 1.00 90.00 78 GLU A N 1
ATOM 630 C CA . GLU A 1 78 ? 4.458 10.052 -19.896 1.00 90.00 78 GLU A CA 1
ATOM 631 C C . GLU A 1 78 ? 3.843 9.731 -18.531 1.00 90.00 78 GLU A C 1
ATOM 633 O O . GLU A 1 78 ? 2.627 9.547 -18.453 1.00 90.00 78 GLU A O 1
ATOM 638 N N . LEU A 1 79 ? 4.641 9.724 -17.455 1.00 87.44 79 LEU A N 1
ATOM 639 C CA . LEU A 1 79 ? 4.139 9.512 -16.095 1.00 87.44 79 LEU A CA 1
ATOM 640 C C . LEU A 1 79 ? 3.039 10.524 -15.751 1.00 87.44 79 LEU A C 1
ATOM 642 O O . LEU A 1 79 ? 1.970 10.114 -15.301 1.00 87.44 79 LEU A O 1
ATOM 646 N N . GLU A 1 80 ? 3.263 11.814 -16.023 1.00 82.38 80 GLU A N 1
ATOM 647 C CA . GLU A 1 80 ? 2.262 12.883 -15.866 1.00 82.38 80 GLU A CA 1
ATOM 648 C C . GLU A 1 80 ? 0.956 12.539 -16.591 1.00 82.38 80 GLU A C 1
ATOM 650 O O . GLU A 1 80 ? -0.120 12.564 -15.994 1.00 82.38 80 GLU A O 1
ATOM 655 N N . SER A 1 81 ? 1.047 12.109 -17.852 1.00 85.19 81 SER A N 1
ATOM 656 C CA . SER A 1 81 ? -0.118 11.723 -18.649 1.00 85.19 81 SER A CA 1
ATOM 657 C C . SER A 1 81 ? -0.910 10.556 -18.046 1.00 85.19 81 SER A C 1
ATOM 659 O O . SER A 1 81 ? -2.144 10.583 -18.048 1.00 85.19 81 SER A O 1
ATOM 661 N N . TYR A 1 82 ? -0.252 9.512 -17.532 1.00 88.19 82 TYR A N 1
ATOM 662 C CA . TYR A 1 82 ? -0.949 8.415 -16.839 1.00 88.19 82 TYR A CA 1
ATOM 663 C C . TYR A 1 82 ? -1.608 8.906 -15.551 1.00 88.19 82 TYR A C 1
ATOM 665 O O . TYR A 1 82 ? -2.781 8.638 -15.290 1.00 88.19 82 TYR A O 1
ATOM 673 N N . VAL A 1 83 ? -0.858 9.668 -14.770 1.00 82.69 83 VAL A N 1
ATOM 674 C CA . VAL A 1 83 ? -1.258 10.172 -13.463 1.00 82.69 83 VAL A CA 1
ATOM 675 C C . VAL A 1 83 ? -2.433 11.161 -13.571 1.00 82.69 83 VAL A C 1
ATOM 677 O O . VAL A 1 83 ? -3.267 11.217 -12.663 1.00 82.69 83 VAL A O 1
ATOM 680 N N . ASP A 1 84 ? -2.566 11.897 -14.675 1.00 78.44 84 ASP A N 1
ATOM 681 C CA . ASP A 1 84 ? -3.702 12.790 -14.944 1.00 78.44 84 ASP A CA 1
ATOM 682 C C . ASP A 1 84 ? -4.938 12.069 -15.487 1.00 78.44 84 ASP A C 1
ATOM 684 O O . ASP A 1 84 ? -6.063 12.379 -15.084 1.00 78.44 84 ASP A O 1
ATOM 688 N N . ARG A 1 85 ? -4.753 11.066 -16.353 1.00 82.31 85 ARG A N 1
ATOM 689 C CA . ARG A 1 85 ? -5.861 10.252 -16.886 1.00 82.31 85 ARG A CA 1
ATOM 690 C C . ARG A 1 85 ? -6.482 9.335 -15.828 1.00 82.31 85 ARG A C 1
ATOM 692 O O . ARG A 1 85 ? -7.647 8.962 -15.961 1.00 82.31 85 ARG A O 1
ATOM 699 N N . HIS A 1 86 ? -5.736 9.006 -14.770 1.00 83.94 86 HIS A N 1
ATOM 700 C CA . HIS A 1 86 ? -6.154 8.098 -13.699 1.00 83.94 86 HIS A CA 1
ATOM 701 C C . HIS A 1 86 ? -6.159 8.800 -12.330 1.00 83.94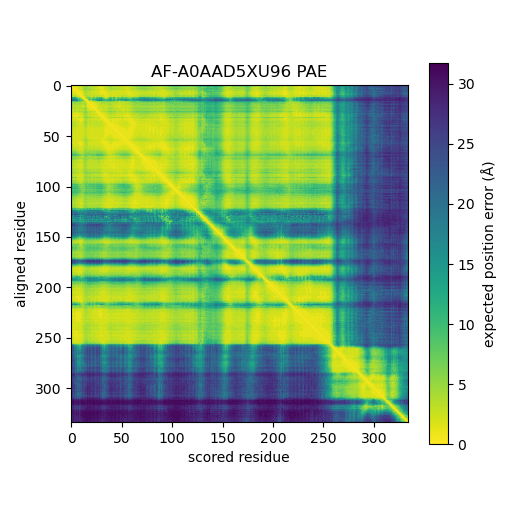 86 HIS A C 1
ATOM 703 O O . HIS A 1 86 ? -5.275 8.577 -11.509 1.00 83.94 86 HIS A O 1
ATOM 709 N N . PRO A 1 87 ? -7.178 9.616 -12.000 1.00 75.44 87 PRO A N 1
ATOM 710 C CA . PRO A 1 87 ? -7.181 10.445 -10.784 1.00 75.44 87 PRO A CA 1
ATOM 711 C C . PRO A 1 87 ? -7.197 9.669 -9.452 1.00 75.44 87 PRO A C 1
ATOM 713 O O . PRO A 1 87 ? -6.969 10.278 -8.396 1.00 75.44 87 PRO A O 1
ATOM 716 N N . ASN A 1 88 ? -7.490 8.365 -9.508 1.00 77.69 88 ASN A N 1
ATOM 717 C CA . ASN A 1 88 ? -7.495 7.426 -8.383 1.00 77.69 88 ASN A CA 1
ATOM 718 C C . ASN A 1 88 ? -6.262 6.503 -8.370 1.00 77.69 88 ASN A C 1
ATOM 720 O O . ASN A 1 88 ? -6.217 5.591 -7.547 1.00 77.69 88 ASN A O 1
ATOM 724 N N . CYS A 1 89 ? -5.300 6.694 -9.281 1.00 86.25 89 CYS A N 1
ATOM 725 C CA . CYS A 1 89 ? -4.063 5.928 -9.255 1.00 86.25 89 CYS A CA 1
ATOM 726 C C . CYS A 1 89 ? -3.207 6.310 -8.045 1.00 86.25 89 CYS A C 1
ATOM 728 O O . CYS A 1 89 ? -3.326 7.404 -7.477 1.00 86.25 89 CYS A O 1
ATOM 730 N N . LEU A 1 90 ? -2.310 5.404 -7.689 1.00 88.94 90 LEU A N 1
ATOM 731 C CA . LEU A 1 90 ? -1.191 5.697 -6.809 1.00 88.94 90 LEU A CA 1
ATOM 732 C C . LEU A 1 90 ? 0.028 6.100 -7.639 1.00 88.94 90 LEU A C 1
ATOM 734 O O . LEU A 1 90 ? 0.085 5.869 -8.850 1.00 88.94 90 LEU A O 1
ATOM 738 N N . ILE A 1 91 ? 0.983 6.745 -6.978 1.00 87.25 91 ILE A N 1
ATOM 739 C CA . ILE A 1 91 ? 2.315 6.970 -7.531 1.00 87.25 91 ILE A CA 1
ATOM 740 C C . ILE A 1 91 ? 3.256 6.030 -6.781 1.00 87.25 91 ILE A C 1
ATOM 742 O O . ILE A 1 91 ? 3.464 6.173 -5.572 1.00 87.25 91 ILE A O 1
ATOM 746 N N . GLY A 1 92 ? 3.774 5.042 -7.497 1.00 87.94 92 GLY A N 1
ATOM 747 C CA . GLY A 1 92 ? 4.447 3.898 -6.902 1.00 87.94 92 GLY A CA 1
ATOM 748 C C . GLY A 1 92 ? 4.727 2.788 -7.922 1.00 87.94 92 GLY A C 1
ATOM 749 O O . GLY A 1 92 ? 4.166 2.773 -9.012 1.00 87.94 92 GLY A O 1
ATOM 750 N N . GLU A 1 93 ? 5.615 1.843 -7.636 1.00 90.94 93 GLU A N 1
ATOM 751 C CA . GLU A 1 93 ? 6.533 1.823 -6.492 1.00 90.94 93 GLU A CA 1
ATOM 752 C C . GLU A 1 93 ? 7.730 2.739 -6.784 1.00 90.94 93 GLU A C 1
ATOM 754 O O . GLU A 1 93 ? 8.472 2.515 -7.740 1.00 90.94 93 GLU A O 1
ATOM 759 N N . ILE A 1 94 ? 7.918 3.780 -5.970 1.00 88.69 94 ILE A N 1
ATOM 760 C CA . ILE A 1 94 ? 9.037 4.724 -6.097 1.00 88.69 94 ILE A CA 1
ATOM 761 C C . ILE A 1 94 ? 9.890 4.674 -4.837 1.00 88.69 94 ILE A C 1
ATOM 763 O O . ILE A 1 94 ? 9.446 4.196 -3.798 1.00 88.69 94 ILE A O 1
ATOM 767 N N . GLY A 1 95 ? 11.107 5.201 -4.871 1.00 86.19 95 GLY A N 1
ATOM 768 C CA . GLY A 1 95 ? 11.909 5.302 -3.659 1.00 86.19 95 GLY A CA 1
ATOM 769 C C . GLY A 1 95 ? 13.381 5.094 -3.908 1.00 86.19 95 GLY A C 1
ATOM 770 O O . GLY A 1 95 ? 13.896 5.419 -4.973 1.00 86.19 95 GLY A O 1
ATOM 771 N N . LEU A 1 96 ? 14.054 4.556 -2.896 1.00 83.75 96 LEU A N 1
ATOM 772 C CA . LEU A 1 96 ? 15.504 4.458 -2.864 1.00 83.75 96 LEU A CA 1
ATOM 773 C C . LEU A 1 96 ? 15.951 3.094 -2.315 1.00 83.75 96 LEU A C 1
ATOM 775 O O . LEU A 1 96 ? 15.522 2.652 -1.241 1.00 83.75 96 LEU A O 1
ATOM 779 N N . ASP A 1 97 ? 16.870 2.441 -3.025 1.00 85.31 97 ASP A N 1
ATOM 780 C CA . ASP A 1 97 ? 17.383 1.113 -2.692 1.00 85.31 97 ASP A CA 1
ATOM 781 C C . ASP A 1 97 ? 18.910 1.043 -2.887 1.00 85.31 97 ASP A C 1
ATOM 783 O O . ASP A 1 97 ? 19.428 0.745 -3.966 1.00 85.31 97 ASP A O 1
ATOM 787 N N . LYS A 1 98 ? 19.656 1.248 -1.788 1.00 83.81 98 LYS A N 1
ATOM 788 C CA . LYS A 1 98 ? 21.135 1.195 -1.768 1.00 83.81 98 LYS A CA 1
ATOM 789 C C . LYS A 1 98 ? 21.722 -0.194 -2.033 1.00 83.81 98 LYS A C 1
ATOM 791 O O . LYS A 1 98 ? 22.946 -0.339 -2.143 1.00 83.81 98 LYS A O 1
ATOM 796 N N . VAL A 1 99 ? 20.892 -1.236 -2.025 1.00 82.00 99 VAL A N 1
ATOM 797 C CA . VAL A 1 99 ? 21.325 -2.620 -2.247 1.00 82.00 99 VAL A CA 1
ATOM 798 C C . VAL A 1 99 ? 20.815 -3.195 -3.560 1.00 82.00 99 VAL A C 1
ATOM 800 O O . VAL A 1 99 ? 21.198 -4.321 -3.880 1.00 82.00 99 VAL A O 1
ATOM 803 N N . ALA A 1 100 ? 20.018 -2.440 -4.320 1.00 82.81 100 ALA A N 1
ATOM 804 C CA . ALA A 1 100 ? 19.553 -2.849 -5.632 1.00 82.81 100 ALA A CA 1
ATOM 805 C C . ALA A 1 100 ? 20.737 -3.099 -6.570 1.00 82.81 100 ALA A C 1
ATOM 807 O O . ALA A 1 100 ? 21.704 -2.333 -6.635 1.00 82.81 100 ALA A O 1
ATOM 808 N N . LYS A 1 101 ? 20.644 -4.205 -7.300 1.00 84.50 101 LYS A N 1
ATOM 809 C CA . LYS A 1 101 ? 21.629 -4.632 -8.283 1.00 84.50 101 LYS A CA 1
ATOM 810 C C . LYS A 1 101 ? 20.923 -5.151 -9.516 1.00 84.50 101 LYS A C 1
ATOM 812 O O . LYS A 1 101 ? 19.887 -5.808 -9.393 1.00 84.50 101 LYS A O 1
ATOM 817 N N . ASN A 1 102 ? 21.519 -4.907 -10.673 1.00 84.56 102 ASN A N 1
ATOM 818 C CA . ASN A 1 102 ? 21.107 -5.557 -11.901 1.00 84.56 102 ASN A CA 1
ATOM 819 C C . ASN A 1 102 ? 21.276 -7.076 -11.725 1.00 84.56 102 ASN A C 1
ATOM 821 O O . ASN A 1 102 ? 22.315 -7.547 -11.256 1.00 84.56 102 ASN A O 1
ATOM 825 N N . ARG A 1 103 ? 20.227 -7.843 -12.036 1.00 80.94 103 ARG A N 1
ATOM 826 C CA . ARG A 1 103 ? 20.197 -9.294 -11.792 1.00 80.94 103 ARG A CA 1
ATOM 827 C C . ARG A 1 103 ? 21.145 -10.074 -12.704 1.00 80.94 103 ARG A C 1
ATOM 829 O O . ARG A 1 103 ? 21.609 -11.132 -12.299 1.00 80.94 103 ARG A O 1
ATOM 836 N N . GLU A 1 104 ? 21.429 -9.553 -13.891 1.00 83.50 104 GLU A N 1
ATOM 837 C CA . GLU A 1 104 ? 22.290 -10.188 -14.891 1.00 83.50 104 GLU A CA 1
ATOM 838 C C . GLU A 1 104 ? 23.760 -9.863 -14.629 1.00 83.50 104 GLU A C 1
ATOM 840 O O . GLU A 1 104 ? 24.607 -10.751 -14.608 1.00 83.50 104 GLU A O 1
ATOM 845 N N . THR A 1 105 ? 24.068 -8.590 -14.369 1.00 87.06 105 THR A N 1
ATOM 846 C CA . THR A 1 105 ? 25.457 -8.131 -14.214 1.00 87.06 105 THR A CA 1
ATOM 847 C C . THR A 1 105 ? 25.938 -8.119 -12.762 1.00 87.06 105 THR A C 1
ATOM 849 O O . THR A 1 105 ? 27.137 -8.012 -12.513 1.00 87.06 105 THR A O 1
ATOM 852 N N . ASN A 1 106 ? 25.027 -8.208 -11.782 1.00 87.12 106 ASN A N 1
ATOM 853 C CA . ASN A 1 106 ? 25.293 -8.070 -10.341 1.00 87.12 106 ASN A CA 1
ATOM 854 C C . ASN A 1 106 ? 25.935 -6.716 -9.947 1.00 87.12 106 ASN A C 1
ATOM 856 O O . ASN A 1 106 ? 26.412 -6.544 -8.815 1.00 87.12 106 ASN A O 1
ATOM 860 N N . VAL A 1 107 ? 25.922 -5.745 -10.866 1.00 86.88 107 VAL A N 1
ATOM 861 C CA . VAL A 1 107 ? 26.378 -4.367 -10.658 1.00 86.88 107 VAL A CA 1
ATOM 862 C C . VAL A 1 107 ? 25.299 -3.597 -9.900 1.00 86.88 107 VAL A C 1
ATOM 864 O O . VAL A 1 107 ? 24.106 -3.777 -10.142 1.00 86.88 107 VAL A O 1
ATOM 867 N N . LYS A 1 108 ? 25.714 -2.769 -8.936 1.00 87.12 108 LYS A N 1
ATOM 868 C CA . LYS A 1 108 ? 24.795 -1.889 -8.205 1.00 87.12 108 LYS A CA 1
ATOM 869 C C . LYS A 1 108 ? 24.337 -0.752 -9.106 1.00 87.12 108 LYS A C 1
ATOM 871 O O . LYS A 1 108 ? 25.170 -0.174 -9.794 1.00 87.12 108 LYS A O 1
ATOM 876 N N . TYR A 1 109 ? 23.058 -0.416 -9.016 1.00 85.62 109 TYR A N 1
ATOM 877 C CA . TYR A 1 109 ? 22.536 0.795 -9.640 1.00 85.62 109 TYR A CA 1
ATOM 878 C C . TYR A 1 109 ? 23.143 2.040 -8.990 1.00 85.62 109 TYR A C 1
ATOM 880 O O . TYR A 1 109 ? 23.445 2.036 -7.788 1.00 85.62 109 TYR A O 1
ATOM 888 N N . ASP A 1 110 ? 23.312 3.097 -9.777 1.00 88.44 110 ASP A N 1
ATOM 889 C CA . ASP A 1 110 ? 23.819 4.373 -9.292 1.00 88.44 110 ASP A CA 1
ATOM 890 C C . ASP A 1 110 ? 22.805 5.013 -8.337 1.00 88.44 110 ASP A C 1
ATOM 892 O O . ASP A 1 110 ? 21.679 5.366 -8.697 1.00 88.44 110 ASP A O 1
ATOM 896 N N . PHE A 1 111 ? 23.223 5.175 -7.084 1.00 86.75 111 PHE A N 1
ATOM 897 C CA . PHE A 1 111 ? 22.372 5.725 -6.042 1.00 86.75 111 PHE A CA 1
ATOM 898 C C . PHE A 1 111 ? 22.006 7.194 -6.289 1.00 86.75 111 PHE A C 1
ATOM 900 O O . PHE A 1 111 ? 20.903 7.603 -5.944 1.00 86.75 111 PHE A O 1
ATOM 907 N N . LYS A 1 112 ? 22.887 7.971 -6.926 1.00 87.50 112 LYS A N 1
ATOM 908 C CA . LYS A 1 112 ? 22.618 9.377 -7.238 1.00 87.50 112 LYS A CA 1
ATOM 909 C C . LYS A 1 112 ? 21.533 9.506 -8.306 1.00 87.50 112 LYS A C 1
ATOM 911 O O . LYS A 1 112 ? 20.690 10.393 -8.219 1.00 87.50 112 LYS A O 1
ATOM 916 N N . ILE A 1 113 ? 21.518 8.588 -9.276 1.00 89.38 113 ILE A N 1
ATOM 917 C CA . ILE A 1 113 ? 20.445 8.511 -10.275 1.00 89.38 113 ILE A CA 1
ATOM 918 C C . ILE A 1 113 ? 19.118 8.159 -9.589 1.00 89.38 113 ILE A C 1
ATOM 920 O O . ILE A 1 113 ? 18.097 8.776 -9.886 1.00 89.38 113 ILE A O 1
ATOM 924 N N . GLN A 1 114 ? 19.118 7.224 -8.630 1.00 88.31 114 GLN A N 1
ATOM 925 C CA . GLN A 1 114 ? 17.911 6.918 -7.851 1.00 88.31 114 GLN A CA 1
ATOM 926 C C . GLN A 1 114 ? 17.382 8.145 -7.095 1.00 88.31 114 GLN A C 1
ATOM 928 O O . GLN A 1 114 ? 16.177 8.377 -7.115 1.00 88.31 114 GLN A O 1
ATOM 933 N N . GLU A 1 115 ? 18.259 8.927 -6.453 1.00 84.44 115 GLU A N 1
ATOM 934 C CA . GLU A 1 115 ? 17.884 10.164 -5.747 1.00 84.44 115 GLU A CA 1
ATOM 935 C C . GLU A 1 115 ? 17.212 11.170 -6.686 1.00 84.44 115 GLU A C 1
ATOM 937 O O . GLU A 1 115 ? 16.092 11.599 -6.411 1.00 84.44 115 GLU A O 1
ATOM 942 N N . GLU A 1 116 ? 17.822 11.457 -7.839 1.00 86.56 116 GLU A N 1
ATOM 943 C CA . GLU A 1 116 ? 17.268 12.400 -8.817 1.00 86.56 116 GLU A CA 1
ATOM 944 C C . GLU A 1 116 ? 15.894 11.953 -9.349 1.00 86.56 116 GLU A C 1
ATOM 946 O O . GLU A 1 116 ? 14.951 12.745 -9.437 1.00 86.56 116 GLU A O 1
ATOM 951 N N . ILE A 1 117 ? 15.757 10.669 -9.696 1.00 89.00 117 ILE A N 1
ATOM 952 C CA . ILE A 1 117 ? 14.502 10.108 -10.211 1.00 89.00 117 ILE A CA 1
ATOM 953 C C . ILE A 1 117 ? 13.423 10.079 -9.125 1.00 89.00 117 ILE A C 1
ATOM 955 O O . ILE A 1 117 ? 12.255 10.360 -9.404 1.00 89.00 117 ILE A O 1
ATOM 959 N N . PHE A 1 118 ? 13.783 9.764 -7.882 1.00 85.62 118 PHE A N 1
ATOM 960 C CA . PHE A 1 118 ? 12.851 9.784 -6.762 1.00 85.62 118 PHE A CA 1
ATOM 961 C C . PHE A 1 118 ? 12.335 11.203 -6.485 1.00 85.62 118 PHE A C 1
ATOM 963 O O . PHE A 1 118 ? 11.123 11.403 -6.404 1.00 85.62 118 PHE A O 1
ATOM 970 N N . GLU A 1 119 ? 13.223 12.197 -6.419 1.00 78.94 119 GLU A N 1
ATOM 971 C CA . GLU A 1 119 ? 12.856 13.601 -6.202 1.00 78.94 119 GLU A CA 1
ATOM 972 C C . GLU A 1 119 ? 11.943 14.144 -7.307 1.00 78.94 119 GLU A C 1
ATOM 974 O O . GLU A 1 119 ? 10.923 14.771 -7.009 1.00 78.94 119 GLU A O 1
ATOM 979 N N . LYS A 1 120 ? 12.238 13.837 -8.579 1.00 81.44 120 LYS A N 1
ATOM 980 C CA . LYS A 1 120 ? 11.374 14.215 -9.712 1.00 81.44 120 LYS A CA 1
ATOM 981 C C . LYS A 1 120 ? 9.957 13.666 -9.554 1.00 81.44 120 LYS A C 1
ATOM 983 O O . LYS A 1 120 ? 8.987 14.395 -9.752 1.00 81.44 120 LYS A O 1
ATOM 988 N N . GLN A 1 121 ? 9.816 12.406 -9.147 1.00 85.19 121 GLN A N 1
ATOM 989 C CA . GLN A 1 121 ? 8.504 11.782 -8.960 1.00 85.19 121 GLN A CA 1
ATOM 990 C C . GLN A 1 121 ? 7.727 12.371 -7.778 1.00 85.19 121 GLN A C 1
ATOM 992 O O . GLN A 1 121 ? 6.507 12.503 -7.868 1.00 85.19 121 GLN A O 1
ATOM 997 N N . LEU A 1 122 ? 8.406 12.816 -6.710 1.00 74.56 122 LEU A N 1
ATOM 998 C CA . LEU A 1 122 ? 7.754 13.487 -5.576 1.00 74.56 122 LEU A CA 1
ATOM 999 C C . LEU A 1 122 ? 6.998 14.762 -5.988 1.00 74.56 122 LEU A C 1
ATOM 1001 O O . LEU A 1 122 ? 5.980 15.090 -5.374 1.00 74.56 122 LEU A O 1
ATOM 1005 N N . VAL A 1 123 ? 7.430 15.455 -7.048 1.00 68.00 123 VAL A N 1
ATOM 1006 C CA . VAL A 1 123 ? 6.732 16.641 -7.584 1.00 68.00 123 VAL A CA 1
ATOM 1007 C C . VAL A 1 123 ? 5.311 16.302 -8.048 1.00 68.00 123 VAL A C 1
ATOM 1009 O O . VAL A 1 123 ? 4.386 17.071 -7.783 1.00 68.00 123 VAL A O 1
ATOM 1012 N N . GLN A 1 124 ? 5.104 15.117 -8.628 1.00 64.25 124 GLN A N 1
ATOM 1013 C CA . GLN A 1 124 ? 3.795 14.661 -9.120 1.00 64.25 124 GLN A CA 1
ATOM 1014 C C . GLN A 1 124 ? 2.811 14.280 -8.006 1.00 64.25 124 GLN A C 1
ATOM 1016 O O . GLN A 1 124 ? 1.635 14.002 -8.248 1.00 64.25 124 GLN A O 1
ATOM 1021 N N . CYS A 1 125 ? 3.268 14.286 -6.756 1.00 61.62 125 CYS A N 1
ATOM 1022 C CA . CYS A 1 125 ? 2.535 13.726 -5.628 1.00 61.62 125 CYS A CA 1
ATOM 1023 C C . CYS A 1 125 ? 1.598 14.717 -4.937 1.00 61.62 125 CYS A C 1
ATOM 1025 O O . CYS A 1 125 ? 0.933 14.355 -3.963 1.00 61.62 125 CYS A O 1
ATOM 1027 N N . GLN A 1 126 ? 1.512 15.964 -5.411 1.00 55.72 126 GLN A N 1
ATOM 1028 C CA . GLN A 1 126 ? 0.606 16.955 -4.831 1.00 55.72 126 GLN A CA 1
ATOM 1029 C C . GLN A 1 126 ? -0.852 16.470 -4.909 1.00 55.72 126 GLN A C 1
ATOM 1031 O O . GLN A 1 126 ? -1.452 16.365 -5.976 1.00 55.72 126 GLN A O 1
ATOM 1036 N N . GLY A 1 127 ? -1.440 16.154 -3.749 1.00 48.38 127 GLY A N 1
ATOM 1037 C CA . GLY A 1 127 ? -2.812 15.641 -3.651 1.00 48.38 127 GLY A CA 1
ATOM 1038 C C . GLY A 1 127 ? -3.001 14.183 -4.099 1.00 48.38 127 GLY A C 1
ATOM 1039 O O . GLY A 1 127 ? -4.149 13.738 -4.213 1.00 48.38 127 GLY A O 1
ATOM 1040 N N . LYS A 1 128 ? -1.906 13.449 -4.332 1.00 53.19 128 LYS A N 1
ATOM 1041 C CA . LYS A 1 128 ? -1.880 12.021 -4.679 1.00 53.19 128 LYS A CA 1
ATOM 1042 C C . LYS A 1 128 ? -1.164 11.234 -3.577 1.00 53.19 128 LYS A C 1
ATOM 1044 O O . LYS A 1 128 ? -0.590 11.802 -2.647 1.00 53.19 128 LYS A O 1
ATOM 1049 N N . MET A 1 129 ? -1.308 9.919 -3.609 1.00 54.03 129 MET A N 1
ATOM 1050 C CA . MET A 1 129 ? -0.804 9.032 -2.567 1.00 54.03 129 MET A CA 1
ATOM 1051 C C . MET A 1 129 ? 0.412 8.270 -3.056 1.00 54.03 129 MET A C 1
ATOM 1053 O O . MET A 1 129 ? 0.499 7.940 -4.238 1.00 54.03 129 MET A O 1
ATOM 1057 N N . LEU A 1 130 ? 1.320 7.992 -2.128 1.00 59.81 130 LEU A N 1
ATOM 1058 C CA . LEU A 1 130 ? 2.633 7.463 -2.441 1.00 59.81 130 LEU A CA 1
ATOM 1059 C C . LEU A 1 130 ? 2.839 6.080 -1.869 1.00 59.81 130 LEU A C 1
ATOM 1061 O O . LEU A 1 130 ? 2.578 5.862 -0.688 1.00 59.81 130 LEU A O 1
ATOM 1065 N N . GLU A 1 131 ? 3.412 5.202 -2.676 1.00 53.69 131 GLU A N 1
ATOM 1066 C CA . GLU A 1 131 ? 3.972 3.935 -2.225 1.00 53.69 131 GLU A CA 1
ATOM 1067 C C . GLU A 1 131 ? 5.481 4.014 -2.368 1.00 53.69 131 GLU A C 1
ATOM 1069 O O . GLU A 1 131 ? 6.014 4.238 -3.458 1.00 53.69 131 GLU A O 1
ATOM 1074 N N . ILE A 1 132 ? 6.161 3.917 -1.227 1.00 61.38 132 ILE A N 1
ATOM 1075 C CA . ILE A 1 132 ? 7.590 4.160 -1.146 1.00 61.38 132 ILE A CA 1
ATOM 1076 C C . ILE A 1 132 ? 8.326 2.918 -0.683 1.00 61.38 132 ILE A C 1
ATOM 1078 O O . ILE A 1 132 ? 8.104 2.437 0.433 1.00 61.38 132 ILE A O 1
ATOM 1082 N N . LEU A 1 133 ? 9.303 2.506 -1.489 1.00 51.94 133 LEU A N 1
ATOM 1083 C CA . LEU A 1 133 ? 10.365 1.613 -1.064 1.00 51.94 133 LEU A CA 1
ATOM 1084 C C . LEU A 1 133 ? 11.510 2.396 -0.415 1.00 51.94 133 LEU A C 1
ATOM 1086 O O . LEU A 1 133 ? 12.079 3.318 -1.001 1.00 51.94 133 LEU A O 1
ATOM 1090 N N . GLN A 1 134 ? 11.930 1.977 0.779 1.00 57.47 134 GLN A N 1
ATOM 1091 C CA . GLN A 1 134 ? 13.209 2.406 1.354 1.00 57.47 134 GLN A CA 1
ATOM 1092 C C . GLN A 1 134 ? 13.984 1.203 1.881 1.00 57.47 134 GLN A C 1
ATOM 1094 O O . GLN A 1 134 ? 13.612 0.613 2.895 1.00 57.47 134 GLN A O 1
ATOM 1099 N N . LYS A 1 135 ? 15.114 0.873 1.242 1.00 56.25 135 LYS A N 1
ATOM 1100 C CA . LYS A 1 135 ? 16.035 -0.168 1.733 1.00 56.25 135 LYS A CA 1
ATOM 1101 C C . LYS A 1 135 ? 17.384 0.415 2.144 1.00 56.25 135 LYS A C 1
ATOM 1103 O O . LYS A 1 135 ? 18.117 0.986 1.340 1.00 56.25 135 LYS A O 1
ATOM 1108 N N . LYS A 1 136 ? 17.741 0.194 3.417 1.00 52.38 136 LYS A N 1
ATOM 1109 C CA . LYS A 1 136 ? 19.011 0.605 4.059 1.00 52.38 136 LYS A CA 1
ATOM 1110 C C . LYS A 1 136 ? 19.330 2.105 3.961 1.00 52.38 136 LYS A C 1
ATOM 1112 O O . LYS A 1 136 ? 20.486 2.492 3.781 1.00 52.38 136 LYS A O 1
ATOM 1117 N N . ILE A 1 137 ? 18.323 2.953 4.136 1.00 51.81 137 ILE A N 1
ATOM 1118 C CA . ILE A 1 137 ? 18.478 4.412 4.184 1.00 51.81 137 ILE A CA 1
ATOM 1119 C C . ILE A 1 137 ? 18.049 4.887 5.563 1.00 51.81 137 ILE A C 1
ATOM 1121 O O . ILE A 1 137 ? 17.046 4.423 6.096 1.00 51.81 137 ILE A O 1
ATOM 1125 N N . LYS A 1 138 ? 18.866 5.750 6.178 1.00 40.94 138 LYS A N 1
ATOM 1126 C CA . LYS A 1 138 ? 18.635 6.197 7.556 1.00 40.94 138 LYS A CA 1
ATOM 1127 C C . LYS A 1 138 ? 17.429 7.134 7.646 1.00 40.94 138 LYS A C 1
ATOM 1129 O O . LYS A 1 138 ? 16.666 7.009 8.594 1.00 40.94 138 LYS A O 1
ATOM 1134 N N . GLN A 1 139 ? 17.265 8.026 6.667 1.00 49.38 139 GLN A N 1
ATOM 1135 C CA . GLN A 1 139 ? 16.131 8.938 6.509 1.00 49.38 139 GLN A CA 1
ATOM 1136 C C . GLN A 1 139 ? 16.286 9.686 5.173 1.00 49.38 139 GLN A C 1
ATOM 1138 O O . GLN A 1 139 ? 17.414 10.015 4.815 1.00 49.38 139 GLN A O 1
ATOM 1143 N N . VAL A 1 140 ? 15.195 9.972 4.454 1.00 49.00 140 VAL A N 1
ATOM 1144 C CA . VAL A 1 140 ? 15.207 11.006 3.402 1.00 49.00 140 VAL A CA 1
ATOM 1145 C C . VAL A 1 140 ? 14.933 12.349 4.076 1.00 49.00 140 VAL A C 1
ATOM 1147 O O . VAL A 1 140 ? 13.873 12.543 4.680 1.00 49.00 140 VAL A O 1
ATOM 1150 N N . GLU A 1 141 ? 15.891 13.269 4.014 1.00 47.34 141 GLU A N 1
ATOM 1151 C CA . GLU A 1 141 ? 15.711 14.638 4.492 1.00 47.34 141 GLU A CA 1
ATOM 1152 C C . GLU A 1 141 ? 15.082 15.490 3.389 1.00 47.34 141 GLU A C 1
ATOM 1154 O O . GLU A 1 141 ? 15.770 16.131 2.614 1.00 47.34 141 GLU A O 1
ATOM 1159 N N . ILE A 1 142 ? 13.749 15.514 3.323 1.00 49.62 142 ILE A N 1
ATOM 1160 C CA . ILE A 1 142 ? 13.048 16.524 2.514 1.00 49.62 142 ILE A CA 1
ATOM 1161 C C . ILE A 1 142 ? 13.223 17.881 3.223 1.00 49.62 142 ILE A C 1
ATOM 1163 O O . ILE A 1 142 ? 13.036 17.954 4.447 1.00 49.62 142 ILE A O 1
ATOM 1167 N N . ASP A 1 143 ? 13.559 18.954 2.508 1.00 46.94 143 ASP A N 1
ATOM 1168 C CA . ASP A 1 143 ? 13.705 20.302 3.081 1.00 46.94 143 ASP A CA 1
ATOM 1169 C C . ASP A 1 143 ? 12.368 20.793 3.691 1.00 46.94 143 ASP A C 1
ATOM 1171 O O . ASP A 1 143 ? 11.272 20.471 3.229 1.00 46.94 143 ASP A O 1
ATOM 1175 N N . LYS A 1 144 ? 12.428 21.571 4.779 1.00 49.44 144 LYS A N 1
ATOM 1176 C CA . LYS A 1 144 ? 11.276 22.243 5.403 1.00 49.44 144 LYS A CA 1
ATOM 1177 C C . LYS A 1 144 ? 10.547 23.224 4.479 1.00 49.44 144 LYS A C 1
ATOM 1179 O O . LYS A 1 144 ? 9.328 23.332 4.613 1.00 49.44 144 LYS A O 1
ATOM 1184 N N . GLU A 1 145 ? 11.238 23.936 3.592 1.00 50.03 145 GLU A N 1
ATOM 1185 C CA . GLU A 1 145 ? 10.580 24.870 2.662 1.00 50.03 145 GLU A CA 1
ATOM 1186 C C . GLU A 1 145 ? 9.929 24.136 1.483 1.00 50.03 145 GLU A C 1
ATOM 1188 O O . GLU A 1 145 ? 8.823 24.484 1.066 1.00 50.03 145 GLU A O 1
ATOM 1193 N N . GLU A 1 146 ? 10.528 23.038 1.023 1.00 51.31 146 GLU A N 1
ATOM 1194 C CA . GLU A 1 146 ? 9.895 22.152 0.045 1.00 51.31 146 GLU A CA 1
ATOM 1195 C C . GLU A 1 146 ? 8.667 21.442 0.631 1.00 51.31 146 GLU A C 1
ATOM 1197 O O . GLU A 1 146 ? 7.621 21.396 -0.014 1.00 51.31 146 GLU A O 1
ATOM 1202 N N . LYS A 1 147 ? 8.716 21.017 1.904 1.00 51.75 147 LYS A N 1
ATOM 1203 C CA . LYS A 1 147 ? 7.578 20.413 2.634 1.00 51.75 147 LYS A CA 1
ATOM 1204 C C . LYS A 1 147 ? 6.286 21.227 2.572 1.00 51.75 147 LYS A C 1
ATOM 1206 O O . LYS A 1 147 ? 5.210 20.635 2.536 1.00 51.75 147 LYS A O 1
ATOM 1211 N N . LYS A 1 148 ? 6.357 22.563 2.563 1.00 52.72 148 LYS A N 1
ATOM 1212 C CA . LYS A 1 148 ? 5.160 23.423 2.491 1.00 52.72 148 LYS A CA 1
ATOM 1213 C C . LYS A 1 148 ? 4.471 23.366 1.124 1.00 52.72 148 LYS A C 1
ATOM 1215 O O . LYS A 1 148 ? 3.262 23.573 1.064 1.00 52.72 148 LYS A O 1
ATOM 1220 N N . LYS A 1 149 ? 5.212 23.064 0.052 1.00 51.34 149 LYS A N 1
ATOM 1221 C CA . LYS A 1 149 ? 4.695 23.007 -1.326 1.00 51.34 149 LYS A CA 1
ATOM 1222 C C . LYS A 1 149 ? 3.842 21.760 -1.581 1.00 51.34 149 LYS A C 1
ATOM 1224 O O . LYS A 1 149 ? 2.952 21.793 -2.417 1.00 51.34 149 LYS A O 1
ATOM 1229 N N . PHE A 1 150 ? 4.079 20.680 -0.838 1.00 50.53 150 PHE A N 1
ATOM 1230 C CA . PHE A 1 150 ? 3.493 19.363 -1.109 1.00 50.53 150 PHE A CA 1
ATOM 1231 C C . PHE A 1 150 ? 2.102 19.113 -0.499 1.00 50.53 150 PHE A C 1
ATOM 1233 O O . PHE A 1 150 ? 1.425 18.152 -0.867 1.00 50.53 150 PHE A O 1
ATOM 1240 N N . GLY A 1 151 ? 1.637 19.966 0.419 1.00 54.88 151 GLY A N 1
ATOM 1241 C CA . GLY A 1 151 ? 0.386 19.729 1.144 1.00 54.88 151 GLY A CA 1
ATOM 1242 C C . GLY A 1 151 ? 0.427 18.446 1.990 1.00 54.88 151 GLY A C 1
ATOM 1243 O O . GLY A 1 151 ? 1.493 17.994 2.404 1.00 54.88 151 GLY A O 1
ATOM 1244 N N . LYS A 1 152 ? -0.744 17.868 2.298 1.00 63.88 152 LYS A N 1
ATOM 1245 C CA . LYS A 1 152 ? -0.819 16.618 3.068 1.00 63.88 152 LYS A CA 1
ATOM 1246 C C . LYS A 1 152 ? -0.648 15.405 2.148 1.00 63.88 152 LYS A C 1
ATOM 1248 O O . LYS A 1 152 ? -1.497 15.196 1.287 1.00 63.88 152 LYS A O 1
ATOM 1253 N N . ILE A 1 153 ? 0.363 14.579 2.404 1.00 68.00 153 ILE A N 1
ATOM 1254 C CA . ILE A 1 153 ? 0.666 13.354 1.653 1.00 68.00 153 ILE A CA 1
ATOM 1255 C C . ILE A 1 153 ? 0.471 12.117 2.539 1.00 68.00 153 ILE A C 1
ATOM 1257 O O . ILE A 1 153 ? 0.926 12.075 3.688 1.00 68.00 153 ILE A O 1
ATOM 1261 N N . ASN A 1 154 ? -0.197 11.098 1.992 1.00 75.75 154 ASN A N 1
ATOM 1262 C CA . ASN A 1 154 ? -0.221 9.751 2.557 1.00 75.75 154 ASN A CA 1
ATOM 1263 C C . ASN A 1 154 ? 0.895 8.923 1.907 1.00 75.75 154 ASN A C 1
ATOM 1265 O O . ASN A 1 154 ? 0.904 8.772 0.689 1.00 75.75 154 ASN A O 1
ATOM 1269 N N . PHE A 1 155 ? 1.791 8.377 2.722 1.00 80.81 155 PHE A N 1
ATOM 1270 C CA . PHE A 1 155 ? 2.824 7.442 2.291 1.00 80.81 155 PHE A CA 1
ATOM 1271 C C . PHE A 1 155 ? 2.460 6.045 2.766 1.00 80.81 155 PHE A C 1
ATOM 1273 O O . PHE A 1 155 ? 2.104 5.886 3.929 1.00 80.81 155 PHE A O 1
ATOM 1280 N N . MET A 1 156 ? 2.605 5.041 1.919 1.00 86.81 156 MET A N 1
ATOM 1281 C CA . MET A 1 156 ? 2.657 3.644 2.308 1.00 86.81 156 MET A CA 1
ATOM 1282 C C . MET A 1 156 ? 4.103 3.177 2.213 1.00 86.81 156 MET A C 1
ATOM 1284 O O . MET A 1 156 ? 4.721 3.236 1.155 1.00 86.81 156 MET A O 1
ATOM 1288 N N . MET A 1 157 ? 4.641 2.734 3.342 1.00 86.62 157 MET A N 1
ATOM 1289 C CA . MET A 1 157 ? 5.907 2.019 3.397 1.00 86.62 157 MET A CA 1
ATOM 1290 C C . MET A 1 157 ? 5.607 0.557 3.096 1.00 86.62 157 MET A C 1
ATOM 1292 O O . MET A 1 157 ? 5.157 -0.161 3.998 1.00 86.62 157 MET A O 1
ATOM 1296 N N . HIS A 1 158 ? 5.805 0.145 1.844 1.00 83.00 158 HIS A N 1
ATOM 1297 C CA . HIS A 1 158 ? 5.524 -1.235 1.473 1.00 83.00 158 HIS A CA 1
ATOM 1298 C C . HIS A 1 158 ? 6.553 -2.194 2.074 1.00 83.00 158 HIS A C 1
ATOM 1300 O O . HIS A 1 158 ? 7.724 -1.837 2.258 1.00 83.00 158 HIS A O 1
ATOM 1306 N N . SER A 1 159 ? 6.088 -3.378 2.477 1.00 78.12 159 SER A N 1
ATOM 1307 C CA . SER A 1 159 ? 6.889 -4.435 3.099 1.00 78.12 159 SER A CA 1
ATOM 1308 C C . SER A 1 159 ? 7.871 -3.924 4.161 1.00 78.12 159 SER A C 1
ATOM 1310 O O . SER A 1 159 ? 9.051 -4.298 4.183 1.00 78.12 159 SER A O 1
ATOM 1312 N N . PHE A 1 160 ? 7.397 -3.036 5.048 1.00 76.81 160 PHE A N 1
ATOM 1313 C CA . PHE A 1 160 ? 8.268 -2.323 5.981 1.00 76.81 160 PHE A CA 1
ATOM 1314 C C . PHE A 1 160 ? 9.129 -3.297 6.794 1.00 76.81 160 PHE A C 1
ATOM 1316 O O . PHE A 1 160 ? 8.630 -4.142 7.541 1.00 76.81 160 PHE A O 1
ATOM 1323 N N . ASN A 1 161 ? 10.446 -3.139 6.652 1.00 74.25 161 ASN A N 1
ATOM 1324 C CA . ASN A 1 161 ? 11.459 -3.948 7.321 1.00 74.25 161 ASN A CA 1
ATOM 1325 C C . ASN A 1 161 ? 12.519 -3.094 8.053 1.00 74.25 161 ASN A C 1
ATOM 1327 O O . ASN A 1 161 ? 13.664 -3.515 8.248 1.00 74.25 161 ASN A O 1
ATOM 1331 N N . GLY A 1 162 ? 12.148 -1.874 8.452 1.00 74.19 162 GLY A N 1
ATOM 1332 C CA . GLY A 1 162 ? 13.004 -0.983 9.236 1.00 74.19 162 GLY A CA 1
ATOM 1333 C C . GLY A 1 162 ? 13.058 -1.355 10.724 1.00 74.19 162 GLY A C 1
ATOM 1334 O O . GLY A 1 162 ? 12.273 -2.163 11.216 1.00 74.19 162 GLY A O 1
ATOM 1335 N N . SER A 1 163 ? 13.991 -0.751 11.465 1.00 79.38 163 SER A N 1
ATOM 1336 C CA . SER A 1 163 ? 14.076 -0.915 12.924 1.00 79.38 163 SER A CA 1
ATOM 1337 C C . SER A 1 163 ? 12.928 -0.203 13.655 1.00 79.38 163 SER A C 1
ATOM 1339 O O . SER A 1 163 ? 12.303 0.714 13.116 1.00 79.38 163 SER A O 1
ATOM 1341 N N . ASN A 1 164 ? 12.705 -0.559 14.925 1.00 82.19 164 ASN A N 1
ATOM 1342 C CA . ASN A 1 164 ? 11.734 0.123 15.792 1.00 82.19 164 ASN A CA 1
ATOM 1343 C C . ASN A 1 164 ? 12.019 1.631 15.927 1.00 82.19 164 ASN A C 1
ATOM 1345 O O . ASN A 1 164 ? 11.082 2.422 16.049 1.00 82.19 164 ASN A O 1
ATOM 1349 N N . ASP A 1 165 ? 13.286 2.047 15.852 1.00 79.88 165 ASP A N 1
ATOM 1350 C CA . ASP A 1 165 ? 13.678 3.462 15.887 1.00 79.88 165 ASP A CA 1
ATOM 1351 C C . ASP A 1 165 ? 13.253 4.214 14.625 1.00 79.88 165 ASP A C 1
ATOM 1353 O O . ASP A 1 165 ? 12.776 5.351 14.711 1.00 79.88 165 ASP A O 1
ATOM 1357 N N . ILE A 1 166 ? 13.381 3.573 13.457 1.00 79.88 166 ILE A N 1
ATOM 1358 C CA . ILE A 1 166 ? 12.907 4.119 12.180 1.00 79.88 166 ILE A CA 1
ATOM 1359 C C . ILE A 1 166 ? 11.382 4.203 12.209 1.00 79.88 166 ILE A C 1
ATOM 1361 O O . ILE A 1 166 ? 10.838 5.273 11.944 1.00 79.88 166 ILE A O 1
ATOM 1365 N N . LEU A 1 167 ? 10.696 3.125 12.610 1.00 82.50 167 LEU A N 1
ATOM 1366 C CA . LEU A 1 167 ? 9.237 3.109 12.750 1.00 82.50 167 LEU A CA 1
ATOM 1367 C C . LEU A 1 167 ? 8.765 4.250 13.660 1.00 82.50 167 LEU A C 1
ATOM 1369 O O . LEU A 1 167 ? 7.943 5.072 13.263 1.00 82.50 167 LEU A O 1
ATOM 1373 N N . SER A 1 168 ? 9.350 4.359 14.853 1.00 81.06 168 SER A N 1
ATOM 1374 C CA . SER A 1 168 ? 9.023 5.414 15.816 1.00 81.06 168 SER A CA 1
ATOM 1375 C C . SER A 1 168 ? 9.281 6.810 15.252 1.00 81.06 168 SER A C 1
ATOM 1377 O O . SER A 1 168 ? 8.514 7.737 15.504 1.00 81.06 168 SER A O 1
ATOM 1379 N N . SER A 1 169 ? 10.349 6.986 14.475 1.00 79.06 169 SER A N 1
ATOM 1380 C CA . SER A 1 169 ? 10.670 8.267 13.842 1.00 79.06 169 SER A CA 1
ATOM 1381 C C . SER A 1 169 ? 9.658 8.633 12.759 1.00 79.06 169 SER A C 1
ATOM 1383 O O . SER A 1 169 ? 9.134 9.745 12.796 1.00 79.06 169 SER A O 1
ATOM 1385 N N . LEU A 1 170 ? 9.295 7.696 11.878 1.00 78.75 170 LEU A N 1
ATOM 1386 C CA . LEU A 1 170 ? 8.269 7.899 10.850 1.00 78.75 170 LEU A CA 1
ATOM 1387 C C . LEU A 1 170 ? 6.895 8.204 11.466 1.00 78.75 170 LEU A C 1
ATOM 1389 O O . LEU A 1 170 ? 6.206 9.122 11.023 1.00 78.75 170 LEU A O 1
ATOM 1393 N N . LEU A 1 171 ? 6.526 7.514 12.550 1.00 77.50 171 LEU A N 1
ATOM 1394 C CA . LEU A 1 171 ? 5.293 7.788 13.294 1.00 77.50 171 LEU A CA 1
ATOM 1395 C C . LEU A 1 171 ? 5.294 9.188 13.939 1.00 77.50 171 LEU A C 1
ATOM 1397 O O . LEU A 1 171 ? 4.258 9.855 13.966 1.00 77.50 171 LEU A O 1
ATOM 1401 N N . ARG A 1 172 ? 6.452 9.678 14.410 1.00 73.69 172 ARG A N 1
ATOM 1402 C CA . ARG A 1 172 ? 6.608 11.025 14.996 1.00 73.69 172 ARG A CA 1
ATOM 1403 C C . ARG A 1 172 ? 6.587 12.160 13.971 1.00 73.69 172 ARG A C 1
ATOM 1405 O O . ARG A 1 172 ? 6.237 13.283 14.344 1.00 73.69 172 ARG A O 1
ATOM 1412 N N . LEU A 1 173 ? 6.901 11.902 12.697 1.00 66.25 173 LEU A N 1
ATOM 1413 C CA . LEU A 1 173 ? 6.844 12.918 11.628 1.00 66.25 173 LEU A CA 1
ATOM 1414 C C . LEU A 1 173 ? 5.432 13.510 11.425 1.00 66.25 173 LEU A C 1
ATOM 1416 O O . LEU A 1 173 ? 5.288 14.558 10.798 1.00 66.25 173 LEU A O 1
ATOM 1420 N N . LYS A 1 174 ? 4.409 12.925 12.066 1.00 55.72 174 LYS A N 1
ATOM 1421 C CA . LYS A 1 174 ? 3.047 13.460 12.239 1.00 55.72 174 LYS A CA 1
ATOM 1422 C C . LYS A 1 174 ? 2.999 14.875 12.846 1.00 55.72 174 LYS A C 1
ATOM 1424 O O . LYS A 1 174 ? 2.007 15.569 12.650 1.00 55.72 174 LYS A O 1
ATOM 1429 N N . LYS A 1 175 ? 4.041 15.336 13.559 1.00 45.75 175 LYS A N 1
ATOM 1430 C CA . LYS A 1 175 ? 4.002 16.573 14.373 1.00 45.75 175 LYS A CA 1
ATOM 1431 C C . LYS A 1 175 ? 3.717 17.872 13.590 1.00 45.75 175 LYS A C 1
ATOM 1433 O O . LYS A 1 175 ? 3.331 18.853 14.213 1.00 45.75 175 LYS A O 1
ATOM 1438 N N . ASN A 1 176 ? 3.841 17.866 12.258 1.00 48.72 176 ASN A N 1
ATOM 1439 C CA . ASN A 1 176 ? 3.566 19.032 11.406 1.00 48.72 176 ASN A CA 1
ATOM 1440 C C . ASN A 1 176 ? 2.370 18.851 10.441 1.00 48.72 176 ASN A C 1
ATOM 1442 O O . ASN A 1 176 ? 2.236 19.646 9.520 1.00 48.72 176 ASN A O 1
ATOM 1446 N N . ASP A 1 177 ? 1.528 17.818 10.602 1.00 56.34 177 ASP A N 1
ATOM 1447 C CA . ASP A 1 177 ? 0.302 17.564 9.805 1.00 56.34 177 ASP A CA 1
ATOM 1448 C C . ASP A 1 177 ? 0.464 17.376 8.273 1.00 56.34 177 ASP A C 1
ATOM 1450 O O . ASP A 1 177 ? -0.530 17.174 7.568 1.00 56.34 177 ASP A O 1
ATOM 1454 N N . LEU A 1 178 ? 1.695 17.375 7.749 1.00 58.06 178 LEU A N 1
ATOM 1455 C CA . LEU A 1 178 ? 1.975 17.250 6.311 1.00 58.06 178 LEU A CA 1
ATOM 1456 C C . LEU A 1 178 ? 2.119 15.795 5.839 1.00 58.06 178 LEU A C 1
ATOM 1458 O O . LEU A 1 178 ? 1.704 15.478 4.732 1.00 58.06 178 LEU A O 1
ATOM 1462 N N . PHE A 1 179 ? 2.648 14.884 6.659 1.00 69.19 179 PHE A N 1
ATOM 1463 C CA . PHE A 1 179 ? 2.954 13.514 6.224 1.00 69.19 179 PHE A CA 1
ATOM 1464 C C . PHE A 1 179 ? 2.259 12.456 7.071 1.00 69.19 179 PHE A C 1
ATOM 1466 O O . PHE A 1 179 ? 2.227 12.526 8.302 1.00 69.19 179 PHE A O 1
ATOM 1473 N N . ASN A 1 180 ? 1.699 11.458 6.394 1.00 75.12 180 ASN A N 1
ATOM 1474 C CA . ASN A 1 180 ? 0.885 10.421 6.999 1.00 75.12 180 ASN A CA 1
ATOM 1475 C C . ASN A 1 180 ? 1.353 9.039 6.529 1.00 75.12 180 ASN A C 1
ATOM 1477 O O . ASN A 1 180 ? 0.982 8.599 5.448 1.00 75.12 180 ASN A O 1
ATOM 1481 N N . PHE A 1 181 ? 2.170 8.369 7.340 1.00 82.88 181 PHE A N 1
ATOM 1482 C CA . PHE A 1 181 ? 2.728 7.058 7.002 1.00 82.88 181 PHE A CA 1
ATOM 1483 C C . PHE A 1 181 ? 1.788 5.915 7.394 1.00 82.88 181 PHE A C 1
ATOM 1485 O O . PHE A 1 181 ? 1.354 5.842 8.547 1.00 82.88 181 PHE A O 1
ATOM 1492 N N . TYR A 1 182 ? 1.510 5.043 6.435 1.00 88.62 182 TYR A N 1
ATOM 1493 C CA . TYR A 1 182 ? 0.939 3.713 6.569 1.00 88.62 182 TYR A CA 1
ATOM 1494 C C . TYR A 1 182 ? 2.041 2.681 6.326 1.00 88.62 182 TYR A C 1
ATOM 1496 O O . TYR A 1 182 ? 3.039 2.968 5.667 1.00 88.62 182 TYR A O 1
ATOM 1504 N N . PHE A 1 183 ? 1.863 1.486 6.868 1.00 91.25 183 PHE A N 1
ATOM 1505 C CA . PHE A 1 183 ? 2.836 0.405 6.800 1.00 91.25 183 PHE A CA 1
ATOM 1506 C C . PHE A 1 183 ? 2.091 -0.854 6.392 1.00 91.25 183 PHE A C 1
ATOM 1508 O O . PHE A 1 183 ? 1.239 -1.335 7.145 1.00 91.25 183 PHE A O 1
ATOM 1515 N N . SER A 1 184 ? 2.375 -1.363 5.203 1.00 92.00 184 SER A N 1
ATOM 1516 C CA . SER A 1 184 ? 1.835 -2.642 4.765 1.00 92.00 184 SER A CA 1
ATOM 1517 C C . SER A 1 184 ? 2.768 -3.780 5.159 1.00 92.00 184 SER A C 1
ATOM 1519 O O . SER A 1 184 ? 3.972 -3.610 5.377 1.00 92.00 184 SER A O 1
ATOM 1521 N N . VAL A 1 185 ? 2.160 -4.947 5.343 1.00 91.81 185 VAL A N 1
ATOM 1522 C CA . VAL A 1 185 ? 2.811 -6.141 5.869 1.00 91.81 185 VAL A CA 1
ATOM 1523 C C . VAL A 1 185 ? 2.556 -7.301 4.917 1.00 91.81 185 VAL A C 1
ATOM 1525 O O . VAL A 1 185 ? 1.401 -7.623 4.626 1.00 91.81 185 VAL A O 1
ATOM 1528 N N . SER A 1 186 ? 3.642 -7.956 4.504 1.00 91.38 186 SER A N 1
ATOM 1529 C CA . SER A 1 186 ? 3.636 -9.148 3.658 1.00 91.38 186 SER A CA 1
ATOM 1530 C C . SER A 1 186 ? 4.235 -10.331 4.410 1.00 91.38 186 SER A C 1
ATOM 1532 O O . SER A 1 186 ? 5.376 -10.277 4.871 1.00 91.38 186 SER A O 1
ATOM 1534 N N . LYS A 1 187 ? 3.525 -11.464 4.488 1.00 88.75 187 LYS A N 1
ATOM 1535 C CA . LYS A 1 187 ? 4.118 -12.710 5.001 1.00 88.75 187 LYS A CA 1
ATOM 1536 C C . LYS A 1 187 ? 5.307 -13.151 4.152 1.00 88.75 187 LYS A C 1
ATOM 1538 O O . LYS A 1 187 ? 6.271 -13.688 4.695 1.00 88.75 187 LYS A O 1
ATOM 1543 N N . ILE A 1 188 ? 5.266 -12.901 2.844 1.00 82.62 188 ILE A N 1
ATOM 1544 C CA . ILE A 1 188 ? 6.339 -13.280 1.924 1.00 82.62 188 ILE A CA 1
ATOM 1545 C C . ILE A 1 188 ? 7.630 -12.548 2.272 1.00 82.62 188 ILE A C 1
ATOM 1547 O O . ILE A 1 188 ? 8.691 -13.155 2.165 1.00 82.62 188 ILE A O 1
ATOM 1551 N N . VAL A 1 189 ? 7.576 -11.289 2.706 1.00 77.88 189 VAL A N 1
ATOM 1552 C CA . VAL A 1 189 ? 8.781 -10.532 3.077 1.00 77.88 189 VAL A CA 1
ATOM 1553 C C . VAL A 1 189 ? 9.100 -10.682 4.562 1.00 77.88 189 VAL A C 1
ATOM 1555 O O . VAL A 1 189 ? 10.213 -11.067 4.924 1.00 77.88 189 VAL A O 1
ATOM 1558 N N . ASN A 1 190 ? 8.120 -10.446 5.433 1.00 76.31 190 ASN A N 1
ATOM 1559 C CA . ASN A 1 190 ? 8.311 -10.418 6.882 1.00 76.31 190 ASN A CA 1
ATOM 1560 C C . ASN A 1 190 ? 8.371 -11.824 7.522 1.00 76.31 190 ASN A C 1
ATOM 1562 O O . ASN A 1 190 ? 8.765 -11.957 8.677 1.00 76.31 190 ASN A O 1
ATOM 1566 N N . GLY A 1 191 ? 8.011 -12.886 6.792 1.00 68.56 191 GLY A N 1
ATOM 1567 C CA . GLY A 1 191 ? 8.046 -14.273 7.273 1.00 68.56 191 GLY A CA 1
ATOM 1568 C C . GLY A 1 191 ? 9.328 -15.053 6.957 1.00 68.56 191 GLY A C 1
ATOM 1569 O O . GLY A 1 191 ? 9.503 -16.146 7.484 1.00 68.56 191 GLY A O 1
ATOM 1570 N N . ARG A 1 192 ? 10.240 -14.536 6.113 1.00 67.12 192 ARG A N 1
ATOM 1571 C CA . ARG A 1 192 ? 11.431 -15.297 5.661 1.00 67.12 192 ARG A CA 1
ATOM 1572 C C . ARG A 1 192 ? 12.517 -15.453 6.726 1.00 67.12 192 ARG A C 1
ATOM 1574 O O . ARG A 1 192 ? 13.227 -16.455 6.717 1.00 67.12 192 ARG A O 1
ATOM 1581 N N . ARG A 1 193 ? 12.720 -14.443 7.582 1.00 65.00 193 ARG A N 1
ATOM 1582 C CA . ARG A 1 193 ? 13.766 -14.407 8.622 1.00 65.00 193 ARG A CA 1
ATOM 1583 C C . ARG A 1 193 ? 13.295 -13.561 9.800 1.00 65.00 193 ARG A C 1
ATOM 1585 O O . ARG A 1 193 ? 12.736 -12.492 9.584 1.00 65.00 193 ARG A O 1
ATOM 1592 N N . GLU A 1 194 ? 13.574 -14.019 11.019 1.00 71.94 194 GLU A N 1
ATOM 1593 C CA . GLU A 1 194 ? 13.242 -13.303 12.261 1.00 71.94 194 GLU A CA 1
ATOM 1594 C C . GLU A 1 194 ? 11.738 -12.986 12.405 1.00 71.94 194 GLU A C 1
ATOM 1596 O O . GLU A 1 194 ? 11.372 -11.879 12.792 1.00 71.94 194 GLU A O 1
ATOM 1601 N N . GLU A 1 195 ? 10.853 -13.948 12.104 1.00 75.88 195 GLU A N 1
ATOM 1602 C CA . GLU A 1 195 ? 9.398 -13.733 12.182 1.00 75.88 195 GLU A CA 1
ATOM 1603 C C . GLU A 1 195 ? 8.979 -13.127 13.528 1.00 75.88 195 GLU A C 1
ATOM 1605 O O . GLU A 1 195 ? 8.218 -12.168 13.545 1.00 75.88 195 GLU A O 1
ATOM 1610 N N . GLU A 1 196 ? 9.520 -13.608 14.651 1.00 81.88 196 GLU A N 1
ATOM 1611 C CA . GLU A 1 196 ? 9.149 -13.083 15.970 1.00 81.88 196 GLU A CA 1
ATOM 1612 C C . GLU 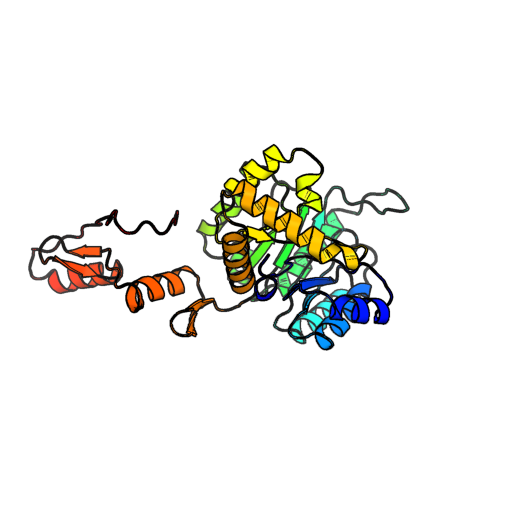A 1 196 ? 9.507 -11.599 16.139 1.00 81.88 196 GLU A C 1
ATOM 1614 O O . GLU A 1 196 ? 8.694 -10.816 16.623 1.00 81.88 196 GLU A O 1
ATOM 1619 N N . LYS A 1 197 ? 10.669 -11.170 15.635 1.00 82.75 197 LYS A N 1
ATOM 1620 C CA . LYS A 1 197 ? 11.063 -9.754 15.619 1.00 82.75 197 LYS A CA 1
ATOM 1621 C C . LYS A 1 197 ? 10.090 -8.917 14.788 1.00 82.75 197 LYS A C 1
ATOM 1623 O O . LYS A 1 197 ? 9.716 -7.824 15.211 1.00 82.75 197 LYS A O 1
ATOM 1628 N N . TRP A 1 198 ? 9.659 -9.417 13.628 1.00 82.62 198 TRP A N 1
ATOM 1629 C CA . TRP A 1 198 ? 8.670 -8.718 12.804 1.00 82.62 198 TRP A CA 1
ATOM 1630 C C . TRP A 1 198 ? 7.298 -8.674 13.461 1.00 82.62 198 TRP A C 1
ATOM 1632 O O . TRP A 1 198 ? 6.636 -7.643 13.398 1.00 82.62 198 TRP A O 1
ATOM 1642 N N . ARG A 1 199 ? 6.890 -9.737 14.157 1.00 85.56 199 ARG A N 1
ATOM 1643 C CA . ARG A 1 199 ? 5.651 -9.744 14.942 1.00 85.56 199 ARG A CA 1
ATOM 1644 C C . ARG A 1 199 ? 5.682 -8.690 16.052 1.00 85.56 199 ARG A C 1
ATOM 1646 O O . ARG A 1 199 ? 4.681 -8.000 16.237 1.00 85.56 199 ARG A O 1
ATOM 1653 N N . GLU A 1 200 ? 6.819 -8.490 16.723 1.00 87.06 200 GLU A N 1
ATOM 1654 C CA . GLU A 1 200 ? 6.990 -7.388 17.683 1.00 87.06 200 GLU A CA 1
ATOM 1655 C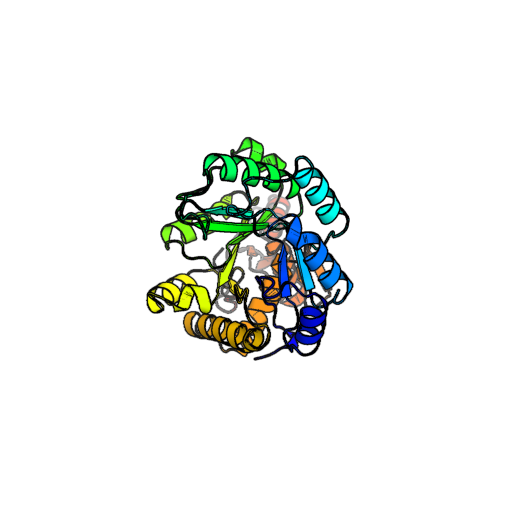 C . GLU A 1 200 ? 6.921 -6.008 17.015 1.00 87.06 200 GLU A C 1
ATOM 1657 O O . GLU A 1 200 ? 6.235 -5.120 17.517 1.00 87.06 200 GLU A O 1
ATOM 1662 N N . ALA A 1 201 ? 7.548 -5.819 15.851 1.00 85.56 201 ALA A N 1
ATOM 1663 C CA . ALA A 1 201 ? 7.438 -4.561 15.109 1.00 85.56 201 ALA A CA 1
ATOM 1664 C C . ALA A 1 201 ? 5.986 -4.275 14.670 1.00 85.56 201 ALA A C 1
ATOM 1666 O O . ALA A 1 201 ? 5.502 -3.153 14.823 1.00 85.56 201 ALA A O 1
ATOM 1667 N N . ILE A 1 202 ? 5.255 -5.295 14.202 1.00 90.69 202 ILE A N 1
ATOM 1668 C CA . ILE A 1 202 ? 3.842 -5.189 13.805 1.00 90.69 202 ILE A CA 1
ATOM 1669 C C . ILE A 1 202 ? 2.967 -4.743 14.982 1.00 90.69 202 ILE A C 1
ATOM 1671 O O . ILE A 1 202 ? 2.054 -3.938 14.788 1.00 90.69 202 ILE A O 1
ATOM 1675 N N . LYS A 1 203 ? 3.243 -5.206 16.210 1.00 91.50 203 LYS A N 1
ATOM 1676 C CA . LYS A 1 203 ? 2.518 -4.750 17.411 1.00 91.50 203 LYS A CA 1
ATOM 1677 C C . LYS A 1 203 ? 2.606 -3.235 17.594 1.00 91.50 203 LYS A C 1
ATOM 1679 O O . LYS A 1 203 ? 1.606 -2.628 17.974 1.00 91.50 203 LYS A O 1
ATOM 1684 N N . LEU A 1 204 ? 3.762 -2.641 17.284 1.00 90.31 204 LEU A N 1
ATOM 1685 C CA . LEU A 1 204 ? 4.045 -1.215 17.469 1.00 90.31 204 LEU A CA 1
ATOM 1686 C C . LEU A 1 204 ? 3.413 -0.306 16.403 1.00 90.31 204 LEU A C 1
ATOM 1688 O O . LEU A 1 204 ? 3.223 0.882 16.663 1.00 90.31 204 LEU A O 1
ATOM 1692 N N . ILE A 1 205 ? 3.083 -0.824 15.215 1.00 90.81 205 ILE A N 1
ATOM 1693 C CA . ILE A 1 205 ? 2.406 -0.042 14.165 1.00 90.81 205 ILE A CA 1
ATOM 1694 C C . ILE A 1 205 ? 0.997 0.319 14.660 1.00 90.81 205 ILE A C 1
ATOM 1696 O O . ILE A 1 205 ? 0.269 -0.595 15.015 1.00 90.81 205 ILE A O 1
ATOM 1700 N N . PRO A 1 206 ? 0.541 1.583 14.674 1.00 91.38 206 PRO A N 1
ATOM 1701 C CA . PRO A 1 206 ? -0.824 1.909 15.089 1.00 91.38 206 PRO A CA 1
ATOM 1702 C C . PRO A 1 206 ? -1.888 1.183 14.260 1.00 91.38 206 PRO A C 1
ATOM 1704 O O . PRO A 1 206 ? -1.741 1.004 13.049 1.00 91.38 206 PRO A O 1
ATOM 1707 N N . ASP A 1 207 ? -2.975 0.780 14.911 1.00 93.88 207 ASP A N 1
ATOM 1708 C CA . ASP A 1 207 ? -4.034 -0.038 14.312 1.00 93.88 207 ASP A CA 1
ATOM 1709 C C . ASP A 1 207 ? -4.663 0.624 13.084 1.00 93.88 207 ASP A C 1
ATOM 1711 O O . ASP A 1 207 ? -5.049 -0.061 12.149 1.00 93.88 207 ASP A O 1
ATOM 1715 N N . GLU A 1 208 ? -4.734 1.953 13.050 1.00 88.06 208 GLU A N 1
ATOM 1716 C CA . GLU A 1 208 ? -5.273 2.745 11.944 1.00 88.06 208 GLU A CA 1
ATOM 1717 C C . GLU A 1 208 ? -4.271 3.026 10.811 1.00 88.06 208 GLU A C 1
ATOM 1719 O O . GLU A 1 208 ? -4.578 3.787 9.890 1.00 88.06 208 GLU A O 1
ATOM 1724 N N . ARG A 1 209 ? -3.054 2.476 10.908 1.00 89.31 209 ARG A N 1
ATOM 1725 C CA . ARG A 1 209 ? -1.930 2.717 9.985 1.00 89.31 209 ARG A CA 1
ATOM 1726 C C . ARG A 1 209 ? -1.338 1.458 9.378 1.00 89.31 209 ARG A C 1
ATOM 1728 O O . ARG A 1 209 ? -0.425 1.560 8.565 1.00 89.31 209 ARG A O 1
ATOM 1735 N N . ILE A 1 210 ? -1.837 0.295 9.769 1.00 94.06 210 ILE A N 1
ATOM 1736 C CA . ILE A 1 210 ? -1.405 -0.980 9.215 1.00 94.06 210 ILE A CA 1
ATOM 1737 C C . ILE A 1 210 ? -2.254 -1.352 7.999 1.00 94.06 210 ILE A C 1
ATOM 1739 O O . ILE A 1 210 ? -3.476 -1.191 8.014 1.00 94.06 210 ILE A O 1
ATOM 1743 N N . LEU A 1 211 ? -1.594 -1.846 6.960 1.00 95.38 211 LEU A N 1
ATOM 1744 C CA . LEU A 1 211 ? -2.192 -2.374 5.736 1.00 95.38 211 LEU A CA 1
ATOM 1745 C C . LEU A 1 211 ? -1.709 -3.823 5.533 1.00 95.38 211 LEU A C 1
ATOM 1747 O O . LEU A 1 211 ? -0.755 -4.264 6.176 1.00 95.38 211 LEU A O 1
ATOM 1751 N N . GLY A 1 212 ? -2.376 -4.577 4.664 1.00 95.00 212 GLY A N 1
ATOM 1752 C CA . GLY A 1 212 ? -1.971 -5.938 4.310 1.00 95.00 212 GLY A CA 1
ATOM 1753 C C . GLY A 1 212 ? -1.694 -6.043 2.820 1.00 95.00 212 GLY A C 1
ATOM 1754 O O . GLY A 1 212 ? -2.442 -5.483 2.022 1.00 95.00 212 GLY A O 1
ATOM 1755 N N . GLU A 1 213 ? -0.640 -6.763 2.459 1.00 94.44 213 GLU A N 1
ATOM 1756 C CA . GLU A 1 213 ? -0.245 -6.944 1.063 1.00 94.44 213 GLU A CA 1
ATOM 1757 C C . GLU A 1 213 ? 0.322 -8.344 0.806 1.00 94.44 213 GLU A C 1
ATOM 1759 O O . GLU A 1 213 ? 0.617 -9.102 1.743 1.00 94.44 213 GLU A O 1
ATOM 1764 N N . THR A 1 214 ? 0.501 -8.678 -0.469 1.00 91.69 214 THR A N 1
ATOM 1765 C CA . THR A 1 214 ? 1.234 -9.876 -0.884 1.00 91.69 214 THR A CA 1
ATOM 1766 C C . THR A 1 214 ? 2.692 -9.587 -1.217 1.00 91.69 214 THR A C 1
ATOM 1768 O O . THR A 1 214 ? 3.547 -10.383 -0.827 1.00 91.69 214 THR A O 1
ATOM 1771 N N . ASP A 1 215 ? 2.995 -8.469 -1.884 1.00 88.06 215 ASP A N 1
ATOM 1772 C CA . ASP A 1 215 ? 4.301 -8.223 -2.522 1.00 88.06 215 ASP A CA 1
ATOM 1773 C C . ASP A 1 215 ? 4.695 -9.350 -3.504 1.00 88.06 215 ASP A C 1
ATOM 1775 O O . ASP A 1 215 ? 5.854 -9.754 -3.632 1.00 88.06 215 ASP A O 1
ATOM 1779 N N . LEU A 1 216 ? 3.698 -9.955 -4.163 1.00 83.38 216 LEU A N 1
ATOM 1780 C CA . LEU A 1 216 ? 3.910 -11.079 -5.071 1.00 83.38 216 LEU A CA 1
ATOM 1781 C C . LEU A 1 216 ? 4.041 -10.588 -6.519 1.00 83.38 216 LEU A C 1
ATOM 1783 O O . LEU A 1 216 ? 3.170 -9.884 -7.009 1.00 83.38 216 LEU A O 1
ATOM 1787 N N . GLY A 1 217 ? 5.104 -11.014 -7.208 1.00 72.38 217 GLY A N 1
ATOM 1788 C CA . GLY A 1 217 ? 5.320 -10.825 -8.653 1.00 72.38 217 GLY A CA 1
ATOM 1789 C C . GLY A 1 217 ? 5.518 -12.142 -9.405 1.00 72.38 217 GLY A C 1
ATOM 1790 O O . GLY A 1 217 ? 6.301 -12.206 -10.344 1.00 72.38 217 GLY A O 1
ATOM 1791 N N . GLY A 1 218 ? 4.884 -13.217 -8.931 1.00 70.62 218 GLY A N 1
ATOM 1792 C CA . GLY A 1 218 ? 4.876 -14.550 -9.546 1.00 70.62 218 GLY A CA 1
ATOM 1793 C C . GLY A 1 218 ? 3.460 -15.140 -9.562 1.00 70.62 218 GLY A C 1
ATOM 1794 O O . GLY A 1 218 ? 2.500 -14.440 -9.282 1.00 70.62 218 GLY A O 1
ATOM 1795 N N . VAL A 1 219 ? 3.314 -16.425 -9.873 1.00 75.62 219 VAL A N 1
ATOM 1796 C CA . VAL A 1 219 ? 2.039 -17.134 -10.138 1.00 75.62 219 VAL A CA 1
ATOM 1797 C C . VAL A 1 219 ? 0.785 -16.573 -9.428 1.00 75.62 219 VAL A C 1
ATOM 1799 O O . VAL A 1 219 ? 0.633 -16.705 -8.213 1.00 75.62 219 VAL A O 1
ATOM 1802 N N . ILE A 1 220 ? -0.174 -16.044 -10.203 1.00 79.62 220 ILE A N 1
ATOM 1803 C CA . ILE A 1 220 ? -1.441 -15.469 -9.694 1.00 79.62 220 ILE A CA 1
ATOM 1804 C C . ILE A 1 220 ? -2.219 -16.450 -8.810 1.00 79.62 220 ILE A C 1
ATOM 1806 O O . ILE A 1 220 ? -2.812 -16.050 -7.808 1.00 79.62 220 ILE A O 1
ATOM 1810 N N . GLY A 1 221 ? -2.183 -17.743 -9.143 1.00 80.31 221 GLY A N 1
ATOM 1811 C CA . GLY A 1 221 ? -2.933 -18.787 -8.441 1.00 80.31 221 GLY A CA 1
ATOM 1812 C C . GLY A 1 221 ? -2.625 -18.921 -6.944 1.00 80.31 221 GLY A C 1
ATOM 1813 O O . GLY A 1 221 ? -3.411 -19.532 -6.225 1.00 80.31 221 GLY A O 1
ATOM 1814 N N . VAL A 1 222 ? -1.523 -18.341 -6.444 1.00 87.75 222 VAL A N 1
ATOM 1815 C CA . VAL A 1 222 ? -1.199 -18.354 -5.005 1.00 87.75 222 VAL A CA 1
ATOM 1816 C C . VAL A 1 222 ? -1.518 -17.044 -4.276 1.00 87.75 222 VAL A C 1
ATOM 1818 O O . VAL A 1 222 ? -1.340 -16.993 -3.058 1.00 87.75 222 VAL A O 1
ATOM 1821 N N . LEU A 1 223 ? -2.021 -16.007 -4.962 1.00 88.56 223 LEU A N 1
ATOM 1822 C CA . LEU A 1 223 ? -2.302 -14.691 -4.362 1.00 88.56 223 LEU A CA 1
ATOM 1823 C C . LEU A 1 223 ? -3.272 -14.773 -3.180 1.00 88.56 223 LEU A C 1
ATOM 1825 O O . LEU A 1 223 ? -3.014 -14.186 -2.132 1.00 88.56 223 LEU A O 1
ATOM 1829 N N . GLU A 1 224 ? -4.363 -15.533 -3.307 1.00 92.81 224 GLU A N 1
ATOM 1830 C CA . GLU A 1 224 ? -5.350 -15.687 -2.227 1.00 92.81 224 GLU A CA 1
ATOM 1831 C C . GLU A 1 224 ? -4.722 -16.276 -0.964 1.00 92.81 224 GLU A C 1
ATOM 1833 O O . GLU A 1 224 ? -4.962 -15.798 0.150 1.00 92.81 224 GLU A O 1
ATOM 1838 N N . LYS A 1 225 ? -3.884 -17.302 -1.138 1.00 93.06 225 LYS A N 1
ATOM 1839 C CA . LYS A 1 225 ? -3.171 -17.920 -0.026 1.00 93.06 225 LYS A CA 1
ATOM 1840 C C . LYS A 1 225 ? -2.165 -16.938 0.573 1.00 93.06 225 LYS A C 1
ATOM 1842 O O . LYS A 1 225 ? -2.168 -16.753 1.784 1.00 93.06 225 LYS A O 1
ATOM 1847 N N . ALA A 1 226 ? -1.356 -16.281 -0.257 1.00 92.69 226 ALA A N 1
ATOM 1848 C CA . ALA A 1 226 ? -0.357 -15.317 0.197 1.00 92.69 226 ALA A CA 1
ATOM 1849 C C . ALA A 1 226 ? -0.989 -14.172 1.005 1.00 92.69 226 ALA A C 1
ATOM 1851 O O . ALA A 1 226 ? -0.505 -13.841 2.087 1.00 92.69 226 ALA A O 1
ATOM 1852 N N . LEU A 1 227 ? -2.108 -13.617 0.528 1.00 94.50 227 LEU A N 1
ATOM 1853 C CA . LEU A 1 227 ? -2.817 -12.546 1.226 1.00 94.50 227 LEU A CA 1
ATOM 1854 C C . LEU A 1 227 ? -3.421 -13.041 2.544 1.00 94.50 227 LEU A C 1
ATOM 1856 O O . LEU A 1 227 ? -3.357 -12.342 3.556 1.00 94.50 227 LEU A O 1
ATOM 1860 N N . THR A 1 228 ? -3.975 -14.258 2.547 1.00 96.00 228 THR A N 1
ATOM 1861 C CA . THR A 1 228 ? -4.481 -14.898 3.770 1.00 96.00 228 THR A CA 1
ATOM 1862 C C . THR A 1 228 ? -3.363 -15.059 4.796 1.00 96.00 228 THR A C 1
ATOM 1864 O O . THR A 1 228 ? -3.531 -14.628 5.935 1.00 96.00 228 THR A O 1
ATOM 1867 N N . ASP A 1 229 ? -2.200 -15.570 4.385 1.00 94.75 229 ASP A N 1
ATOM 1868 C CA . ASP A 1 229 ? -1.051 -15.757 5.270 1.00 94.75 229 ASP A CA 1
ATOM 1869 C C . ASP A 1 229 ? -0.559 -14.405 5.852 1.00 94.75 229 ASP A C 1
ATOM 1871 O O . ASP A 1 229 ? -0.223 -14.316 7.039 1.00 94.75 229 ASP A O 1
ATOM 1875 N N . SER A 1 230 ? -0.552 -13.326 5.052 1.00 95.25 230 SER A N 1
ATOM 1876 C CA . SER A 1 230 ? -0.252 -11.961 5.523 1.00 95.25 230 SER A CA 1
ATOM 1877 C C . SER A 1 230 ? -1.256 -11.491 6.580 1.00 95.25 230 SER A C 1
ATOM 1879 O O . SER A 1 230 ? -0.861 -11.014 7.648 1.00 95.25 230 SER A O 1
ATOM 1881 N N . TYR A 1 231 ? -2.557 -11.656 6.325 1.00 96.81 231 TYR A N 1
ATOM 1882 C CA . TYR A 1 231 ? -3.616 -11.223 7.241 1.00 96.81 231 TYR A CA 1
ATOM 1883 C C . TYR A 1 231 ? -3.602 -12.032 8.544 1.00 96.81 231 TYR A C 1
ATOM 1885 O O . TYR A 1 231 ? -3.786 -11.467 9.623 1.00 96.81 231 TYR A O 1
ATOM 1893 N N . GLU A 1 232 ? -3.333 -13.335 8.483 1.00 96.25 232 GLU A N 1
ATOM 1894 C CA . GLU A 1 232 ? -3.190 -14.189 9.663 1.00 96.25 232 GLU A CA 1
ATOM 1895 C C . GLU A 1 232 ? -1.978 -13.796 10.512 1.00 96.25 232 GLU A C 1
ATOM 1897 O O . GLU A 1 232 ? -2.079 -13.723 11.739 1.00 96.25 232 GLU A O 1
ATOM 1902 N N . MET A 1 233 ? -0.846 -13.460 9.888 1.00 94.25 233 MET A N 1
ATOM 1903 C CA . MET A 1 233 ? 0.328 -12.963 10.608 1.00 94.25 233 MET A CA 1
ATOM 1904 C C . MET A 1 233 ? 0.048 -11.634 11.316 1.00 94.25 233 MET A C 1
ATOM 1906 O O . MET A 1 233 ? 0.441 -11.466 12.477 1.00 94.25 233 MET A O 1
ATOM 1910 N N . ILE A 1 234 ? -0.663 -10.711 10.662 1.00 95.75 234 ILE A N 1
ATOM 1911 C CA . ILE A 1 234 ? -1.108 -9.458 11.283 1.00 95.75 234 ILE A CA 1
ATOM 1912 C C . ILE A 1 234 ? -2.040 -9.767 12.458 1.00 95.75 234 ILE A C 1
ATOM 1914 O O . ILE A 1 234 ? -1.794 -9.294 13.569 1.00 95.75 234 ILE A O 1
ATOM 1918 N N . ALA A 1 235 ? -3.052 -10.616 12.248 1.00 96.88 235 ALA A N 1
ATOM 1919 C CA . ALA A 1 235 ? -4.021 -11.006 13.270 1.00 96.88 235 ALA A CA 1
ATOM 1920 C C . ALA A 1 235 ? -3.325 -11.586 14.511 1.00 96.88 235 ALA A C 1
ATOM 1922 O O . ALA A 1 235 ? -3.532 -11.115 15.631 1.00 96.88 235 ALA A O 1
ATOM 1923 N N . LYS A 1 236 ? -2.412 -12.541 14.297 1.00 95.06 236 LYS A N 1
ATOM 1924 C CA . LYS A 1 236 ? -1.609 -13.180 15.344 1.00 95.06 236 LYS A CA 1
ATOM 1925 C C . LYS A 1 236 ? -0.709 -12.182 16.069 1.00 95.06 236 LYS A C 1
ATOM 1927 O O . LYS A 1 236 ? -0.478 -12.325 17.265 1.00 95.06 236 LYS A O 1
ATOM 1932 N N . SER A 1 237 ? -0.137 -11.205 15.370 1.00 94.44 237 SER A N 1
ATOM 1933 C CA . SER A 1 237 ? 0.734 -10.193 15.990 1.00 94.44 237 SER A CA 1
ATOM 1934 C C . SER A 1 237 ? -0.064 -9.218 16.848 1.00 94.44 237 SER A C 1
ATOM 1936 O O . SER A 1 237 ? 0.356 -8.878 17.949 1.00 94.44 237 SER A O 1
ATOM 1938 N N . LYS A 1 238 ? -1.243 -8.820 16.369 1.00 95.25 238 LYS A N 1
ATOM 1939 C CA . LYS A 1 238 ? -2.118 -7.832 17.000 1.00 95.25 238 LYS A CA 1
ATOM 1940 C C . LYS A 1 238 ? -3.086 -8.392 18.044 1.00 95.25 238 LYS A C 1
ATOM 1942 O O . LYS A 1 238 ? -3.756 -7.618 18.725 1.00 95.25 238 LYS A O 1
ATOM 1947 N N . GLY A 1 239 ? -3.182 -9.716 18.161 1.00 96.62 239 GLY A N 1
ATOM 1948 C CA . GLY A 1 239 ? -4.184 -10.370 19.004 1.00 96.62 239 GLY A CA 1
ATOM 1949 C C . GLY A 1 239 ? -5.611 -10.141 18.496 1.00 96.62 239 GLY A C 1
ATOM 1950 O O . GLY A 1 239 ? -6.535 -9.960 19.286 1.00 96.62 239 GLY A O 1
ATOM 1951 N N . TRP A 1 240 ? -5.795 -10.070 17.177 1.00 97.62 240 TRP A N 1
ATOM 1952 C CA . TRP A 1 240 ? -7.102 -9.904 16.541 1.00 97.62 240 TRP A CA 1
ATOM 1953 C C . TRP A 1 240 ? -7.625 -11.233 16.005 1.00 97.62 240 TRP A C 1
ATOM 1955 O O . TRP A 1 240 ? -6.858 -12.137 15.683 1.00 97.62 240 TRP A O 1
ATOM 1965 N N . THR A 1 241 ? -8.945 -11.331 15.850 1.00 97.31 241 THR A N 1
ATOM 1966 C CA . THR A 1 241 ? -9.540 -12.361 14.995 1.00 97.31 241 THR A CA 1
ATOM 1967 C C . THR A 1 241 ? -9.283 -12.015 13.528 1.00 97.31 241 THR A C 1
ATOM 1969 O O . THR A 1 241 ? -9.155 -10.841 13.177 1.00 97.31 241 THR A O 1
ATOM 1972 N N . LEU A 1 242 ? -9.256 -13.018 12.644 1.00 96.12 242 LEU A N 1
ATOM 1973 C CA . LEU A 1 242 ? -9.075 -12.782 11.206 1.00 96.12 242 LEU A CA 1
ATOM 1974 C C . LEU A 1 242 ? -10.179 -11.883 10.618 1.00 96.12 242 LEU A C 1
ATOM 1976 O O . LEU A 1 242 ? -9.911 -11.073 9.735 1.00 96.12 242 LEU A O 1
ATOM 1980 N N . GLU A 1 243 ? -11.408 -11.991 11.124 1.00 94.69 243 GLU A N 1
ATOM 1981 C CA . GLU A 1 243 ? -12.524 -11.122 10.734 1.00 94.69 243 GLU A CA 1
ATOM 1982 C C . GLU A 1 243 ? -12.264 -9.657 11.106 1.00 94.69 243 GLU A C 1
ATOM 1984 O O . GLU A 1 243 ? -12.326 -8.786 10.239 1.00 94.69 243 GLU A O 1
ATOM 1989 N N . LYS A 1 244 ? -11.870 -9.389 12.360 1.00 94.69 244 LYS A N 1
ATOM 1990 C CA . LYS A 1 244 ? -11.496 -8.041 12.808 1.00 94.69 244 LYS A CA 1
ATOM 1991 C C . LYS A 1 244 ? -10.328 -7.485 11.992 1.00 94.69 244 LYS A C 1
ATOM 1993 O O . LYS A 1 244 ? -10.326 -6.302 11.662 1.00 94.69 244 LYS A O 1
ATOM 1998 N N . THR A 1 245 ? -9.353 -8.326 11.649 1.00 97.12 245 THR A N 1
ATOM 1999 C CA . THR A 1 245 ? -8.240 -7.937 10.778 1.00 97.12 245 THR A CA 1
ATOM 2000 C C . THR A 1 245 ? -8.735 -7.514 9.399 1.00 97.12 245 THR A C 1
ATOM 2002 O O . THR A 1 245 ? -8.353 -6.442 8.942 1.00 97.12 245 THR A O 1
ATOM 2005 N N . CYS A 1 246 ? -9.623 -8.285 8.760 1.00 95.62 246 CYS A N 1
ATOM 2006 C CA . CYS A 1 246 ? -10.203 -7.899 7.468 1.00 95.62 246 CYS A CA 1
ATOM 2007 C C . CYS A 1 246 ? -10.872 -6.519 7.549 1.00 95.62 246 CYS A C 1
ATOM 2009 O O . CYS A 1 246 ? -10.645 -5.683 6.684 1.00 95.62 246 CYS A O 1
ATOM 2011 N N . ASP A 1 247 ? -11.645 -6.262 8.605 1.00 92.00 247 ASP A N 1
ATOM 2012 C CA . ASP A 1 247 ? -12.365 -4.999 8.788 1.00 92.00 247 ASP A CA 1
ATOM 2013 C C . ASP A 1 247 ? -11.426 -3.802 8.977 1.00 92.00 247 ASP A C 1
ATOM 2015 O O . ASP A 1 247 ? -11.599 -2.768 8.328 1.00 92.00 247 ASP A O 1
ATOM 2019 N N . ILE A 1 248 ? -10.412 -3.942 9.835 1.00 94.25 248 ILE A N 1
ATOM 2020 C CA . ILE A 1 248 ? -9.434 -2.879 10.097 1.00 94.25 248 ILE A CA 1
ATOM 2021 C C . ILE A 1 248 ? -8.611 -2.585 8.844 1.00 94.25 248 ILE A C 1
ATOM 2023 O O . ILE A 1 248 ? -8.493 -1.424 8.455 1.00 94.25 248 ILE A O 1
ATOM 2027 N N . LEU A 1 249 ? -8.064 -3.620 8.199 1.00 95.62 249 LEU A N 1
ATOM 2028 C CA . LEU A 1 249 ? -7.228 -3.445 7.012 1.00 95.62 249 LEU A CA 1
ATOM 2029 C C . LEU A 1 249 ? -8.032 -2.851 5.855 1.00 95.62 249 LEU A C 1
ATOM 2031 O O . LEU A 1 249 ? -7.554 -1.924 5.211 1.00 95.62 249 LEU A O 1
ATOM 2035 N N . HIS A 1 250 ? -9.277 -3.291 5.656 1.00 92.69 250 HIS A N 1
ATOM 2036 C CA . HIS A 1 250 ? -10.182 -2.698 4.673 1.00 92.69 250 HIS A CA 1
ATOM 2037 C C . HIS A 1 250 ? -10.388 -1.203 4.914 1.00 92.69 250 HIS A C 1
ATOM 2039 O O . HIS A 1 250 ? -10.156 -0.393 4.022 1.00 92.69 250 HIS A O 1
ATOM 2045 N N . GLN A 1 251 ? -10.777 -0.822 6.136 1.00 89.62 251 GLN A N 1
ATOM 2046 C CA . GLN A 1 251 ? -10.993 0.581 6.483 1.00 89.62 251 GLN A CA 1
ATOM 2047 C C . GLN A 1 251 ? -9.713 1.405 6.338 1.00 89.62 251 GLN A C 1
ATOM 2049 O O . GLN A 1 251 ? -9.779 2.558 5.922 1.00 89.62 251 GLN A O 1
ATOM 2054 N N . ASN A 1 252 ? -8.553 0.851 6.688 1.00 91.56 252 ASN A N 1
ATOM 2055 C CA . ASN A 1 252 ? -7.279 1.545 6.551 1.00 91.56 252 ASN A CA 1
ATOM 2056 C C . ASN A 1 252 ? -6.882 1.724 5.088 1.00 91.56 252 ASN A C 1
ATOM 2058 O O . ASN A 1 252 ? -6.489 2.830 4.731 1.00 91.56 252 ASN A O 1
ATOM 2062 N N . CYS A 1 253 ? -7.041 0.698 4.248 1.00 89.62 253 CYS A N 1
ATOM 2063 C CA . CYS A 1 253 ? -6.836 0.806 2.806 1.00 89.62 253 CYS A CA 1
ATOM 2064 C C . CYS A 1 253 ? -7.792 1.840 2.213 1.00 89.62 253 CYS A C 1
ATOM 2066 O O . CYS A 1 253 ? -7.345 2.753 1.539 1.00 89.62 253 CYS A O 1
ATOM 2068 N N . GLU A 1 254 ? -9.085 1.799 2.530 1.00 85.44 254 GLU A N 1
ATOM 2069 C CA . GLU A 1 254 ? -10.037 2.811 2.062 1.00 85.44 254 GLU A CA 1
ATOM 2070 C C . GLU A 1 254 ? -9.667 4.221 2.561 1.00 85.44 254 GLU A C 1
ATOM 2072 O O . GLU A 1 254 ? -9.781 5.182 1.814 1.00 85.44 254 GLU A O 1
ATOM 2077 N N . ARG A 1 255 ? -9.170 4.400 3.792 1.00 80.25 255 ARG A N 1
ATOM 2078 C CA . ARG A 1 255 ? -8.687 5.715 4.280 1.00 80.25 255 ARG A CA 1
ATOM 2079 C C . ARG A 1 255 ? -7.384 6.158 3.636 1.00 80.25 255 ARG A C 1
ATOM 2081 O O . ARG A 1 255 ? -7.141 7.361 3.549 1.00 80.25 255 ARG A O 1
ATOM 2088 N N . PHE A 1 256 ? -6.518 5.206 3.305 1.00 81.31 256 PHE A N 1
ATOM 2089 C CA . PHE A 1 256 ? -5.312 5.455 2.544 1.00 81.31 256 PHE A CA 1
ATOM 2090 C C . PHE A 1 256 ? -5.763 5.974 1.182 1.00 81.31 256 PHE A C 1
ATOM 2092 O O . PHE A 1 256 ? -5.524 7.151 0.927 1.00 81.31 256 PHE A O 1
ATOM 2099 N N . LEU A 1 257 ? -6.498 5.148 0.421 1.00 77.06 257 LEU A N 1
ATOM 2100 C CA . LEU A 1 257 ? -6.954 5.322 -0.968 1.00 77.06 257 LEU A CA 1
ATOM 2101 C C . LEU A 1 257 ? -7.892 6.514 -1.183 1.00 77.06 257 LEU A C 1
ATOM 2103 O O . LEU A 1 257 ? -7.892 7.131 -2.248 1.00 77.06 257 LEU A O 1
ATOM 2107 N N . ASN A 1 258 ? -8.705 6.866 -0.187 1.00 68.44 258 ASN A N 1
ATOM 2108 C CA . ASN A 1 258 ? -9.654 7.956 -0.329 1.00 68.44 258 ASN A CA 1
ATOM 2109 C C . ASN A 1 258 ? -9.040 9.319 0.019 1.00 68.44 258 ASN A C 1
ATOM 2111 O O . ASN A 1 258 ? -8.539 9.563 1.118 1.00 68.44 258 ASN A O 1
ATOM 2115 N N . LYS A 1 259 ? -9.261 10.292 -0.874 1.00 58.62 259 LYS A N 1
ATOM 2116 C CA . LYS A 1 259 ? -9.017 11.729 -0.624 1.00 58.62 259 LYS A CA 1
ATOM 2117 C C . LYS A 1 259 ? -9.967 12.320 0.441 1.00 58.62 259 LYS A C 1
ATOM 2119 O O . LYS A 1 259 ? -9.754 13.440 0.911 1.00 58.62 259 LYS A O 1
ATOM 2124 N N . SER A 1 260 ? -11.001 11.570 0.845 1.00 53.97 260 SER A N 1
ATOM 2125 C CA . SER A 1 260 ? -11.944 11.907 1.920 1.00 53.97 260 SER A CA 1
ATOM 2126 C C . SER A 1 260 ? -12.404 10.667 2.693 1.00 53.97 260 SER A C 1
ATOM 2128 O O . SER A 1 260 ? -12.798 9.678 2.095 1.00 53.97 260 SER A O 1
ATOM 2130 N N . ILE A 1 261 ? -12.441 10.735 4.017 1.00 56.00 261 ILE A N 1
ATOM 2131 C CA . ILE A 1 261 ? -12.884 9.658 4.907 1.00 56.00 261 ILE A CA 1
ATOM 2132 C C . ILE A 1 261 ? -14.387 9.779 5.150 1.00 56.00 261 ILE A C 1
ATOM 2134 O O . ILE A 1 261 ? -14.849 10.817 5.621 1.00 56.00 261 ILE A O 1
ATOM 2138 N N . GLU A 1 262 ? -15.141 8.725 4.864 1.00 64.19 262 GLU A N 1
ATOM 2139 C CA . GLU A 1 262 ? -16.595 8.686 5.032 1.00 64.19 262 GLU A CA 1
ATOM 2140 C C . GLU A 1 262 ? -17.008 8.183 6.426 1.00 64.19 262 GLU A C 1
ATOM 2142 O O . GLU A 1 262 ? -16.368 7.303 7.005 1.00 64.19 262 GLU A O 1
ATOM 2147 N N . CYS A 1 263 ? -18.072 8.748 6.999 1.00 70.94 263 CYS A N 1
ATOM 2148 C CA . CYS A 1 263 ? -18.682 8.230 8.218 1.00 70.94 263 CYS A CA 1
ATOM 2149 C C . CYS A 1 263 ? -19.648 7.086 7.896 1.00 70.94 263 CYS A C 1
ATOM 2151 O O . CYS A 1 263 ? -20.717 7.316 7.346 1.00 70.94 263 CYS A O 1
ATOM 2153 N N . GLU A 1 264 ? -19.339 5.875 8.353 1.00 72.56 264 GLU A N 1
ATOM 2154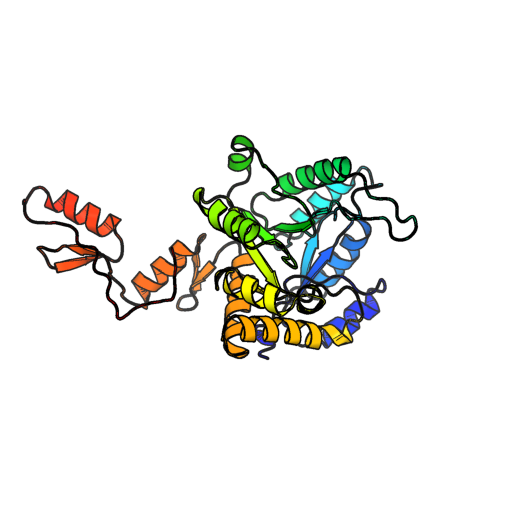 C CA . GLU A 1 264 ? -20.148 4.666 8.107 1.00 72.56 264 GLU A CA 1
ATOM 2155 C C . GLU A 1 264 ? -21.606 4.757 8.599 1.00 72.56 264 GLU A C 1
ATOM 2157 O O . GLU A 1 264 ? -22.461 4.013 8.133 1.00 72.56 264 GLU A O 1
ATOM 2162 N N . LYS A 1 265 ? -21.907 5.653 9.553 1.00 75.00 265 LYS A N 1
ATOM 2163 C CA . LYS A 1 265 ? -23.263 5.821 10.103 1.00 75.00 265 LYS A CA 1
ATOM 2164 C C . LYS A 1 265 ? -24.146 6.770 9.283 1.00 75.00 265 LYS A C 1
ATOM 2166 O O . LYS A 1 265 ? -25.363 6.668 9.382 1.00 75.00 265 LYS A O 1
ATOM 2171 N N . CYS A 1 266 ? -23.573 7.719 8.540 1.00 78.94 266 CYS A N 1
ATOM 2172 C CA . CYS A 1 266 ? -24.360 8.756 7.854 1.00 78.94 266 CYS A CA 1
ATOM 2173 C C . CYS A 1 266 ? -23.838 9.180 6.474 1.00 78.94 266 CYS A C 1
ATOM 2175 O O . CYS A 1 266 ? -24.398 10.091 5.873 1.00 78.94 266 CYS A O 1
ATOM 2177 N N . GLY A 1 267 ? -22.761 8.572 5.979 1.00 71.50 267 GLY A N 1
ATOM 2178 C CA . GLY A 1 267 ? -22.194 8.846 4.658 1.00 71.50 267 GLY A CA 1
ATOM 2179 C C . GLY A 1 267 ? -21.486 10.199 4.512 1.00 71.50 267 GLY A C 1
ATOM 2180 O O . GLY A 1 267 ? -21.026 10.548 3.426 1.00 71.50 267 GLY A O 1
ATOM 2181 N N . LEU A 1 268 ? -21.371 10.999 5.581 1.00 70.19 268 LEU A N 1
ATOM 2182 C CA . LEU A 1 268 ? -20.680 12.291 5.522 1.00 70.19 268 LEU A CA 1
ATOM 2183 C C . LEU A 1 268 ? -19.180 12.100 5.278 1.00 70.19 268 LEU A C 1
ATOM 2185 O O . LEU A 1 268 ? -18.515 11.343 5.986 1.00 70.19 268 LEU A O 1
ATOM 2189 N N . LYS A 1 269 ? -18.643 12.834 4.301 1.00 75.19 269 LYS A N 1
ATOM 2190 C CA . LYS A 1 269 ? -17.234 12.776 3.901 1.00 75.19 269 LYS A CA 1
ATOM 2191 C C . LYS A 1 269 ? -16.420 13.873 4.581 1.00 75.19 269 LYS A C 1
ATOM 2193 O O . LYS A 1 269 ? -16.811 15.037 4.620 1.00 75.19 269 LYS A O 1
ATOM 2198 N N . PHE A 1 270 ? -15.251 13.503 5.087 1.00 63.00 270 PHE A N 1
ATOM 2199 C CA . PHE A 1 270 ? -14.347 14.373 5.830 1.00 63.00 270 PHE A CA 1
ATOM 2200 C C . PHE A 1 270 ? -12.961 14.360 5.208 1.00 63.00 270 PHE A C 1
ATOM 2202 O O . PHE A 1 270 ? -12.418 13.315 4.877 1.00 63.00 270 PHE A O 1
ATOM 2209 N N . ARG A 1 271 ? -12.310 15.519 5.142 1.00 53.59 271 ARG A N 1
ATOM 2210 C CA . ARG A 1 271 ? -10.935 15.609 4.631 1.00 53.59 271 ARG A CA 1
ATOM 2211 C C . ARG A 1 271 ? -9.884 15.029 5.594 1.00 53.59 271 ARG A C 1
ATOM 2213 O O . ARG A 1 271 ? -8.760 14.752 5.187 1.00 53.59 271 ARG A O 1
ATOM 2220 N N . ARG A 1 272 ? -10.199 14.873 6.891 1.00 55.16 272 ARG A N 1
ATOM 2221 C CA . ARG A 1 272 ? -9.247 14.396 7.915 1.00 55.16 272 ARG A CA 1
ATOM 2222 C C . ARG A 1 272 ? -9.883 13.404 8.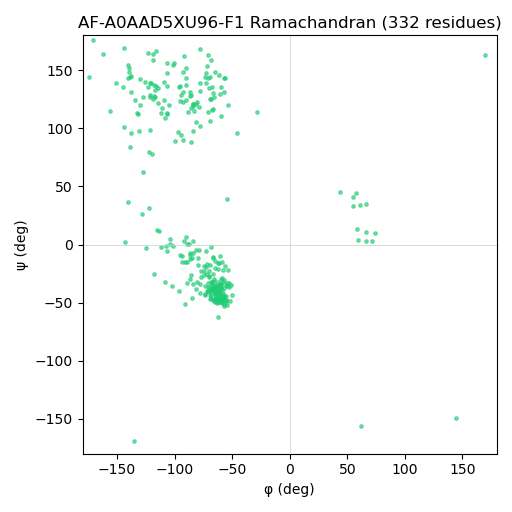890 1.00 55.16 272 ARG A C 1
ATOM 2224 O O . ARG A 1 272 ? -11.022 13.581 9.314 1.00 55.16 272 ARG A O 1
ATOM 2231 N N . LEU A 1 273 ? -9.093 12.415 9.322 1.00 52.50 273 LEU A N 1
ATOM 2232 C CA . LEU A 1 273 ? -9.507 11.375 10.278 1.00 52.50 273 LEU A CA 1
ATOM 2233 C C . LEU A 1 273 ? -9.985 11.957 11.615 1.00 52.50 273 LEU A C 1
ATOM 2235 O O . LEU A 1 273 ? -11.075 11.589 12.050 1.00 52.50 273 LEU A O 1
ATOM 2239 N N . PRO A 1 274 ? -9.261 12.907 12.246 1.00 62.34 274 PRO A N 1
ATOM 2240 C CA . PRO A 1 274 ? -9.740 13.537 13.473 1.00 62.34 274 PRO A CA 1
ATOM 2241 C C . PRO A 1 274 ? -11.084 14.251 13.305 1.00 62.34 274 PRO A C 1
ATOM 2243 O O . PRO A 1 274 ? -11.854 14.314 14.258 1.00 62.34 274 PRO A O 1
ATOM 2246 N N . ASP A 1 275 ? -11.389 14.769 12.111 1.00 65.50 275 ASP A N 1
ATOM 2247 C CA . ASP A 1 275 ? -12.667 15.432 11.848 1.00 65.50 275 ASP A CA 1
ATOM 2248 C C . ASP A 1 275 ? -13.807 14.414 11.747 1.00 65.50 275 ASP A C 1
ATOM 2250 O O . ASP A 1 275 ? -14.844 14.624 12.374 1.00 65.50 275 ASP A O 1
ATOM 2254 N N . MET A 1 276 ? -13.588 13.288 11.057 1.00 79.38 276 MET A N 1
ATOM 2255 C CA . MET A 1 276 ? -14.555 12.187 11.003 1.00 79.38 276 MET A CA 1
ATOM 2256 C C . MET A 1 276 ? -14.794 11.578 12.389 1.00 79.38 276 MET A C 1
ATOM 2258 O O . MET A 1 276 ? -15.940 11.442 12.811 1.00 79.38 276 MET A O 1
ATOM 2262 N N . TYR A 1 277 ? -13.736 11.274 13.150 1.00 67.38 277 TYR A N 1
ATOM 2263 C CA . TYR A 1 277 ? -13.880 10.722 14.503 1.00 67.38 277 TYR A CA 1
ATOM 2264 C C . TYR A 1 277 ? -14.551 11.703 15.461 1.00 67.38 277 TYR A C 1
ATOM 2266 O O . TYR A 1 277 ? -15.376 11.297 16.282 1.00 67.38 277 TYR A O 1
ATOM 2274 N N . ARG A 1 278 ? -14.233 13.000 15.353 1.00 69.50 278 ARG A N 1
ATOM 2275 C CA . ARG A 1 278 ? -14.918 14.046 16.116 1.00 69.50 278 ARG A CA 1
ATOM 2276 C C . ARG A 1 278 ? -16.396 14.084 15.764 1.00 69.50 278 ARG A C 1
ATOM 2278 O O . ARG A 1 278 ? -17.210 14.093 16.678 1.00 69.50 278 ARG A O 1
ATOM 2285 N N . HIS A 1 279 ? -16.729 14.067 14.475 1.00 77.44 279 HIS A N 1
ATOM 2286 C CA . HIS A 1 279 ? -18.107 14.003 14.009 1.00 77.44 279 HIS A CA 1
ATOM 2287 C C . HIS A 1 279 ? -18.828 12.774 14.573 1.00 77.44 279 HIS A C 1
ATOM 2289 O O . HIS A 1 279 ? -19.866 12.937 15.212 1.00 77.44 279 HIS A O 1
ATOM 2295 N N . LYS A 1 280 ? -18.246 11.574 14.436 1.00 78.19 280 LYS A N 1
ATOM 2296 C CA . LYS A 1 280 ? -18.820 10.325 14.952 1.00 78.19 280 LYS A CA 1
ATOM 2297 C C . LYS A 1 280 ? -19.106 10.429 16.450 1.00 78.19 280 LYS A C 1
ATOM 2299 O O . LYS A 1 280 ? -20.231 10.188 16.885 1.00 78.19 280 LYS A O 1
ATOM 2304 N N . ARG A 1 281 ? -18.128 10.918 17.217 1.00 74.69 281 ARG A N 1
ATOM 2305 C CA . ARG A 1 281 ? -18.262 11.134 18.660 1.00 74.69 281 ARG A CA 1
ATOM 2306 C C . ARG A 1 281 ? -19.364 12.138 19.002 1.00 74.69 281 ARG A C 1
ATOM 2308 O O . ARG A 1 281 ? -20.135 11.889 19.920 1.00 74.69 281 ARG A O 1
ATOM 2315 N N . SER A 1 282 ? -19.436 13.265 18.293 1.00 74.25 282 SER A N 1
ATOM 2316 C CA . SER A 1 282 ? -20.362 14.354 18.623 1.00 74.25 282 SER A CA 1
ATOM 2317 C C . SER A 1 282 ? -21.792 14.138 18.130 1.00 74.25 282 SER A C 1
ATOM 2319 O O . SER A 1 282 ? -22.717 14.631 18.765 1.00 74.25 282 SER A O 1
ATOM 2321 N N . VAL A 1 283 ? -21.967 13.453 16.997 1.00 78.12 283 VAL A N 1
ATOM 2322 C CA . VAL A 1 283 ? -23.256 13.327 16.298 1.00 78.12 283 VAL A CA 1
ATOM 2323 C C . VAL A 1 283 ? -23.904 11.971 16.550 1.00 78.12 283 VAL A C 1
ATOM 2325 O O . VAL A 1 283 ? -25.121 11.901 16.676 1.00 78.12 283 VAL A O 1
ATOM 2328 N N . HIS A 1 284 ? -23.116 10.901 16.651 1.00 80.38 284 HIS A N 1
ATOM 2329 C CA . HIS A 1 284 ? -23.660 9.546 16.749 1.00 80.38 284 HIS A CA 1
ATOM 2330 C C . HIS A 1 284 ? -23.507 8.911 18.124 1.00 80.38 284 HIS A C 1
ATOM 2332 O O . HIS A 1 284 ? -24.353 8.110 18.506 1.00 80.38 284 HIS A O 1
ATOM 2338 N N . ASP A 1 285 ? -22.439 9.245 18.847 1.00 77.44 285 ASP A N 1
ATOM 2339 C CA . ASP A 1 285 ? -22.125 8.593 20.124 1.00 77.44 285 ASP A CA 1
ATOM 2340 C C . ASP A 1 285 ? -22.401 9.511 21.334 1.00 77.44 285 ASP A C 1
ATOM 2342 O O . ASP A 1 285 ? -22.271 9.094 22.480 1.00 77.44 285 ASP A O 1
ATOM 2346 N N . GLY A 1 286 ? -22.760 10.781 21.102 1.00 73.31 286 GLY A N 1
ATOM 2347 C CA . GLY A 1 286 ? -23.116 11.746 22.152 1.00 73.31 286 GLY A CA 1
ATOM 2348 C C . GLY A 1 286 ? -21.971 12.155 23.093 1.00 73.31 286 GLY A C 1
ATOM 2349 O O . GLY A 1 286 ? -22.213 12.818 24.102 1.00 73.31 286 GLY A O 1
ATOM 2350 N N . GLY A 1 287 ? -20.721 11.798 22.782 1.00 75.75 287 GLY A N 1
ATOM 2351 C CA . GLY A 1 287 ? -19.569 12.007 23.656 1.00 75.75 287 GLY A CA 1
ATOM 2352 C C . GLY A 1 287 ? -19.218 13.487 23.839 1.00 75.75 287 GLY A C 1
ATOM 2353 O O . GLY A 1 287 ? -18.783 14.156 22.899 1.00 75.75 287 GLY A O 1
ATOM 2354 N N . LYS A 1 288 ? -19.341 13.990 25.073 1.00 76.44 288 LYS A N 1
ATOM 2355 C CA . LYS A 1 288 ? -19.009 15.372 25.465 1.00 76.44 288 LYS A CA 1
ATOM 2356 C C . LYS A 1 288 ? -17.952 15.392 26.581 1.00 76.44 288 LYS A C 1
ATOM 2358 O O . LYS A 1 288 ? -18.304 15.543 27.745 1.00 76.44 288 LYS A O 1
ATOM 2363 N N . PRO A 1 289 ? -16.658 15.205 26.257 1.00 72.94 289 PRO A N 1
ATOM 2364 C CA . PRO A 1 289 ? -15.612 14.996 27.264 1.00 72.94 289 PRO A CA 1
ATOM 2365 C C . PRO A 1 289 ? -15.133 16.283 27.959 1.00 72.94 289 PRO A C 1
ATOM 2367 O O . PRO A 1 289 ? -14.288 16.218 28.851 1.00 72.94 289 PRO A O 1
ATOM 2370 N N . HIS A 1 290 ? -15.611 17.457 27.537 1.00 78.12 290 HIS A N 1
ATOM 2371 C CA . HIS A 1 290 ? -15.160 18.745 28.060 1.00 78.12 290 HIS A CA 1
ATOM 2372 C C . HIS A 1 290 ? -16.246 19.373 28.923 1.00 78.12 290 HIS A C 1
ATOM 2374 O O . HIS A 1 290 ? -17.241 19.849 28.388 1.00 78.12 290 HIS A O 1
ATOM 2380 N N . ASN A 1 291 ? -16.048 19.410 30.237 1.00 80.69 291 ASN A N 1
ATOM 2381 C CA . ASN A 1 291 ? -17.056 19.891 31.174 1.00 80.69 291 ASN A CA 1
ATOM 2382 C C . ASN A 1 291 ? -16.650 21.235 31.781 1.00 80.69 291 ASN A C 1
ATOM 2384 O O . ASN A 1 291 ? -15.483 21.462 32.111 1.00 80.69 291 ASN A O 1
ATOM 2388 N N . CYS A 1 292 ? -17.624 22.130 31.938 1.00 82.81 292 CYS A N 1
ATOM 2389 C CA . CYS A 1 292 ? -17.485 23.252 32.852 1.00 82.81 292 CYS A CA 1
ATOM 2390 C C . CYS A 1 292 ? -17.771 22.758 34.268 1.00 82.81 292 CYS A C 1
ATOM 2392 O O . CYS A 1 292 ? -18.857 22.246 34.536 1.00 82.81 292 CYS A O 1
ATOM 2394 N N . GLU A 1 293 ? -16.807 22.938 35.160 1.00 79.25 293 GLU A N 1
ATOM 2395 C CA . GLU A 1 293 ? -16.889 22.484 36.547 1.00 79.25 293 GLU A CA 1
ATOM 2396 C C . GLU A 1 293 ? -18.061 23.125 37.296 1.00 79.25 293 GLU A C 1
ATOM 2398 O O . GLU A 1 293 ? -18.811 22.451 37.991 1.00 79.25 293 GLU A O 1
ATOM 2403 N N . ASN A 1 294 ? -18.272 24.426 37.105 1.00 79.31 294 ASN A N 1
ATOM 2404 C CA . ASN A 1 294 ? -19.228 25.168 37.920 1.00 79.31 294 ASN A CA 1
ATOM 2405 C C . ASN A 1 294 ? -20.675 25.062 37.442 1.00 79.31 294 ASN A C 1
ATOM 2407 O O . ASN A 1 294 ? -21.587 25.135 38.258 1.00 79.31 294 ASN A O 1
ATOM 2411 N N . CYS A 1 295 ? -20.909 24.966 36.129 1.00 83.69 295 CYS A N 1
ATOM 2412 C CA . CYS A 1 295 ? -22.272 24.900 35.588 1.00 83.69 295 CYS A CA 1
ATOM 2413 C C . CYS A 1 295 ? -22.656 23.515 35.057 1.00 83.69 295 CYS A C 1
ATOM 2415 O O . CYS A 1 295 ? -23.764 23.349 34.551 1.00 83.69 295 CYS A O 1
ATOM 2417 N N . GLY A 1 296 ? -21.741 22.541 35.111 1.00 78.88 296 GLY A N 1
ATOM 2418 C CA . GLY A 1 296 ? -21.969 21.165 34.667 1.00 78.88 296 GLY A CA 1
ATOM 2419 C C . GLY A 1 296 ? -22.189 21.002 33.160 1.00 78.88 296 GLY A C 1
ATOM 2420 O O . GLY A 1 296 ? -22.454 19.896 32.695 1.00 78.88 296 GLY A O 1
ATOM 2421 N N . LYS A 1 297 ? -22.097 22.078 32.361 1.00 80.81 297 LYS A N 1
ATOM 2422 C CA . LYS A 1 297 ? -22.296 21.985 30.911 1.00 80.81 297 LYS A CA 1
ATOM 2423 C C . LYS A 1 297 ? -21.161 21.203 30.263 1.00 80.81 297 LYS A C 1
ATOM 2425 O O . LYS A 1 297 ? -19.994 21.580 30.368 1.00 80.81 297 LYS A O 1
ATOM 2430 N N . ALA A 1 298 ? -21.553 20.165 29.534 1.00 81.94 298 ALA A N 1
ATOM 2431 C CA . ALA A 1 298 ? -20.673 19.319 28.751 1.00 81.94 298 ALA A CA 1
ATOM 2432 C C . ALA A 1 298 ? -20.612 19.783 27.292 1.00 81.94 298 ALA A C 1
ATOM 2434 O O . ALA A 1 298 ? -21.634 20.054 26.653 1.00 81.94 298 ALA A O 1
ATOM 2435 N N . PHE A 1 299 ? -19.409 19.815 26.738 1.00 78.25 299 PHE A N 1
ATOM 2436 C CA . PHE A 1 299 ? -19.115 20.215 25.372 1.00 78.25 299 PHE A CA 1
ATOM 2437 C C . PHE A 1 299 ? -18.417 19.073 24.635 1.00 78.25 299 PHE A C 1
ATOM 2439 O O . PHE A 1 299 ? -17.523 18.402 25.154 1.00 78.25 299 PHE A O 1
ATOM 2446 N N . ALA A 1 300 ? -18.804 18.879 23.374 1.00 72.12 300 ALA A N 1
ATOM 2447 C CA . ALA A 1 300 ? -18.158 17.916 22.483 1.00 72.12 300 ALA A CA 1
ATOM 2448 C C . ALA A 1 300 ? -16.733 18.341 22.086 1.00 72.12 300 ALA A C 1
ATOM 2450 O O . ALA A 1 300 ? -15.949 17.517 21.621 1.00 72.12 300 ALA A O 1
ATOM 2451 N N . ARG A 1 301 ? -16.393 19.626 22.257 1.00 73.19 301 ARG A N 1
ATOM 2452 C CA . ARG A 1 301 ? -15.118 20.210 21.836 1.00 73.19 301 ARG A CA 1
ATOM 2453 C C . ARG A 1 301 ? -14.566 21.192 22.871 1.00 73.19 301 ARG A C 1
ATOM 2455 O O . ARG A 1 301 ? -15.330 21.890 23.539 1.00 73.19 301 ARG A O 1
ATOM 2462 N N . ALA A 1 302 ? -13.239 21.278 22.952 1.00 77.38 302 ALA A N 1
ATOM 2463 C CA . ALA A 1 302 ? -12.532 22.184 23.857 1.00 77.38 302 ALA A CA 1
ATOM 2464 C C . ALA A 1 302 ? -12.742 23.668 23.514 1.00 77.38 302 ALA A C 1
ATOM 2466 O O . ALA A 1 302 ? -12.826 24.497 24.413 1.00 77.38 302 ALA A O 1
ATOM 2467 N N . ASP A 1 303 ? -12.864 24.010 22.231 1.00 79.25 303 ASP A N 1
ATOM 2468 C CA . ASP A 1 303 ? -13.186 25.368 21.779 1.00 79.25 303 ASP A CA 1
ATOM 2469 C C . ASP A 1 303 ? -14.617 25.781 22.162 1.00 79.25 303 ASP A C 1
ATOM 2471 O O . ASP A 1 303 ? -14.846 26.928 22.526 1.00 79.25 303 ASP A O 1
ATOM 2475 N N . GLY A 1 304 ? -15.563 24.838 22.176 1.00 82.06 304 GLY A N 1
ATOM 2476 C CA . GLY A 1 304 ? -16.907 25.040 22.719 1.00 82.06 304 GLY A CA 1
ATOM 2477 C C . GLY A 1 304 ? -16.877 25.419 24.201 1.00 82.06 304 GLY A C 1
ATOM 2478 O O . GLY A 1 304 ? -17.508 26.401 24.591 1.00 82.06 304 GLY A O 1
ATOM 2479 N N . LEU A 1 305 ? -16.082 24.702 25.004 1.00 82.62 305 LEU A N 1
ATOM 2480 C CA . LEU A 1 305 ? -15.846 25.061 26.405 1.00 82.62 305 LEU A CA 1
ATOM 2481 C C . LEU A 1 305 ? -15.126 26.415 26.516 1.00 82.62 305 LEU A C 1
ATOM 2483 O O . LEU A 1 305 ? -15.553 27.265 27.285 1.00 82.62 305 LEU A O 1
ATOM 2487 N N . LYS A 1 306 ? -14.092 26.669 25.708 1.00 82.69 306 LYS A N 1
ATOM 2488 C CA . LYS A 1 306 ? -13.362 27.947 25.702 1.00 82.69 306 LYS A CA 1
ATOM 2489 C C . LYS A 1 306 ? -14.286 29.131 25.401 1.00 82.69 306 LYS A C 1
ATOM 2491 O O . LYS A 1 306 ? -14.267 30.113 26.131 1.00 82.69 306 LYS A O 1
ATOM 2496 N N . ASN A 1 307 ? -15.136 29.027 24.383 1.00 82.25 307 ASN A N 1
ATOM 2497 C CA . ASN A 1 307 ? -16.111 30.064 24.037 1.00 82.25 307 ASN A CA 1
ATOM 2498 C C . ASN A 1 307 ? -17.156 30.252 25.141 1.00 82.25 307 ASN A C 1
ATOM 2500 O O . ASN A 1 307 ? -17.545 31.379 25.443 1.00 82.25 307 ASN A O 1
ATOM 2504 N N . HIS A 1 308 ? -17.583 29.164 25.783 1.00 81.94 308 HIS A N 1
ATOM 2505 C CA . HIS A 1 308 ? -18.442 29.239 26.959 1.00 81.94 308 HIS A CA 1
ATOM 2506 C C . HIS A 1 308 ? -17.775 30.016 28.104 1.00 81.94 308 HIS A C 1
ATOM 2508 O O . HIS A 1 308 ? -18.405 30.907 28.669 1.00 81.94 308 HIS A O 1
ATOM 2514 N N . LEU A 1 309 ? -16.501 29.746 28.398 1.00 79.25 309 LEU A N 1
ATOM 2515 C CA . LEU A 1 309 ? -15.747 30.452 29.437 1.00 79.25 309 LEU A CA 1
ATOM 2516 C C . LEU A 1 309 ? -15.520 31.932 29.094 1.00 79.25 309 LEU A C 1
ATOM 2518 O O . LEU A 1 309 ? -15.639 32.782 29.969 1.00 79.25 309 LEU A O 1
ATOM 2522 N N . LEU A 1 310 ? -15.257 32.253 27.825 1.00 78.94 310 LEU A N 1
ATOM 2523 C CA . LEU A 1 310 ? -15.059 33.632 27.364 1.00 78.94 310 LEU A CA 1
ATOM 2524 C C . LEU A 1 310 ? -16.354 34.455 27.418 1.00 78.94 310 LEU A C 1
ATOM 2526 O O . LEU A 1 310 ? -16.348 35.588 27.885 1.00 78.94 310 LEU A O 1
ATOM 2530 N N . THR A 1 311 ? -17.483 33.883 26.993 1.00 74.06 311 THR A N 1
ATOM 2531 C CA . THR A 1 311 ? -18.786 34.580 26.982 1.00 74.06 311 THR A CA 1
ATOM 2532 C C . THR A 1 311 ? -19.429 34.675 28.364 1.00 74.06 311 THR A C 1
ATOM 2534 O O . THR A 1 311 ? -20.168 35.617 28.642 1.00 74.06 311 THR A O 1
ATOM 2537 N N . LYS A 1 312 ? -19.145 33.722 29.259 1.00 65.62 312 LYS A N 1
ATOM 2538 C CA . LYS A 1 312 ? -19.570 33.761 30.667 1.00 65.62 312 LYS A CA 1
ATOM 2539 C C . LYS A 1 312 ? -18.540 34.416 31.591 1.00 65.62 312 LYS A C 1
ATOM 2541 O O . LYS A 1 312 ? -18.808 34.530 32.782 1.00 65.62 312 LYS A O 1
ATOM 2546 N N . GLY A 1 313 ? -17.433 34.933 31.051 1.00 54.44 313 GLY A N 1
ATOM 2547 C CA . GLY A 1 313 ? -16.378 35.641 31.786 1.00 54.44 313 GLY A CA 1
ATOM 2548 C C . GLY A 1 313 ? -16.818 36.936 32.485 1.00 54.44 313 GLY A C 1
ATOM 2549 O O . GLY A 1 313 ? -16.144 37.369 33.413 1.00 54.44 313 GLY A O 1
ATOM 2550 N N . ASN A 1 314 ? -17.983 37.502 32.139 1.00 51.38 314 ASN A N 1
ATOM 2551 C CA . ASN A 1 314 ? -18.591 38.613 32.892 1.00 51.38 314 ASN A CA 1
ATOM 2552 C C . ASN A 1 314 ? -19.362 38.159 34.152 1.00 51.38 314 ASN A C 1
ATOM 2554 O O . ASN A 1 314 ? -19.787 38.986 34.952 1.00 51.38 314 ASN A O 1
ATOM 2558 N N . SER A 1 315 ? -19.497 36.848 34.381 1.00 55.53 315 SER A N 1
ATOM 2559 C CA . SER A 1 315 ? -19.947 36.253 35.643 1.00 55.53 315 SER A CA 1
ATOM 2560 C C . SER A 1 315 ? -18.850 35.309 36.150 1.00 55.53 315 SER A C 1
ATOM 2562 O O . SER A 1 315 ? -18.739 34.187 35.670 1.00 55.53 315 SER A O 1
ATOM 2564 N N . LYS A 1 316 ? -18.018 35.781 37.087 1.00 54.69 316 LYS A N 1
ATOM 2565 C CA . LYS A 1 316 ? -16.749 35.209 37.611 1.00 54.69 316 LYS A CA 1
ATOM 2566 C C . LYS A 1 316 ? -16.765 33.753 38.166 1.00 54.69 316 LYS A C 1
ATOM 2568 O O . LYS A 1 316 ? -16.136 33.495 39.186 1.00 54.69 316 LYS A O 1
ATOM 2573 N N . LYS A 1 317 ? -17.479 32.784 37.586 1.00 60.03 317 LYS A N 1
ATOM 2574 C CA . LYS A 1 317 ? -17.698 31.457 38.198 1.00 60.03 317 LYS A CA 1
ATOM 2575 C C . LYS A 1 317 ? -17.646 30.281 37.218 1.00 60.03 317 LYS A C 1
ATOM 2577 O O . LYS A 1 317 ? -18.451 29.378 37.368 1.00 60.03 317 LYS A O 1
ATOM 2582 N N . CYS A 1 318 ? -16.793 30.256 36.197 1.00 65.31 318 CYS A N 1
ATOM 2583 C CA . CYS A 1 318 ? -16.666 29.061 35.347 1.00 65.31 318 CYS A CA 1
ATOM 2584 C C . CYS A 1 318 ? -15.192 28.703 35.099 1.00 65.31 318 CYS A C 1
ATOM 2586 O O . CYS A 1 318 ? -14.443 29.532 34.587 1.00 65.31 318 CYS A O 1
ATOM 2588 N N . SER A 1 319 ? -14.798 27.470 35.429 1.00 68.50 319 SER A N 1
ATOM 2589 C CA . SER A 1 319 ? -13.492 26.849 35.148 1.00 68.50 319 SER A CA 1
ATOM 2590 C C . SER A 1 319 ? -13.642 25.599 34.266 1.00 68.50 319 SER A C 1
ATOM 2592 O O . SER A 1 319 ? -14.726 25.013 34.142 1.00 68.50 319 SER A O 1
ATOM 2594 N N . ALA A 1 320 ? -12.553 25.213 33.591 1.00 67.00 320 ALA A N 1
ATOM 2595 C CA . ALA A 1 320 ? -12.493 24.015 32.755 1.00 67.00 320 ALA A CA 1
ATOM 2596 C C . ALA A 1 320 ? -11.984 22.809 33.551 1.00 67.00 320 ALA A C 1
ATOM 2598 O O . ALA A 1 320 ? -10.898 22.876 34.119 1.00 67.00 320 ALA A O 1
ATOM 2599 N N . ILE A 1 321 ? -12.690 21.678 33.463 1.00 62.50 321 ILE A N 1
ATOM 2600 C CA . ILE A 1 321 ? -12.150 20.369 33.843 1.00 62.50 321 ILE A CA 1
ATOM 2601 C C . ILE A 1 321 ? -12.124 19.454 32.621 1.00 62.50 321 ILE A C 1
ATOM 2603 O O . ILE A 1 321 ? -13.071 19.362 31.833 1.00 62.50 321 ILE A O 1
ATOM 2607 N N . LYS A 1 322 ? -11.015 18.727 32.485 1.00 55.38 322 LYS A N 1
ATOM 2608 C CA . LYS A 1 322 ? -10.884 17.622 31.540 1.00 55.38 322 LYS A CA 1
ATOM 2609 C C . LYS A 1 322 ? -11.214 16.326 32.283 1.00 55.38 322 LYS A C 1
ATOM 2611 O O . LYS A 1 322 ? -10.351 15.755 32.937 1.00 55.38 322 LYS A O 1
ATOM 2616 N N . THR A 1 323 ? -12.462 15.872 32.219 1.00 49.94 323 THR A N 1
ATOM 2617 C CA . THR A 1 323 ? -12.841 14.571 32.788 1.00 49.94 323 THR A CA 1
ATOM 2618 C C . THR A 1 323 ? -12.548 13.467 31.778 1.00 49.94 323 THR A C 1
ATOM 2620 O O . THR A 1 323 ? -13.108 13.461 30.680 1.00 49.94 323 THR A O 1
ATOM 2623 N N . PHE A 1 324 ? -11.698 12.513 32.151 1.00 40.59 324 PHE A N 1
ATOM 2624 C CA . PHE A 1 324 ? -11.623 11.224 31.471 1.00 40.59 324 PHE A CA 1
ATOM 2625 C C . PHE A 1 324 ? -12.802 10.370 31.951 1.00 40.59 324 PHE A C 1
ATOM 2627 O O . PHE A 1 324 ? -12.763 9.833 33.052 1.00 40.59 324 PHE A O 1
ATOM 2634 N N . ASN A 1 325 ? -13.864 10.250 31.149 1.00 38.78 325 ASN A N 1
ATOM 2635 C CA . ASN A 1 325 ? -14.862 9.205 31.390 1.00 38.78 325 ASN A CA 1
ATOM 2636 C C . ASN A 1 325 ? -14.208 7.854 31.073 1.00 38.78 325 ASN A C 1
ATOM 2638 O O . ASN A 1 325 ? -13.989 7.536 29.904 1.00 38.78 325 ASN A O 1
ATOM 2642 N N . SER A 1 326 ? -13.884 7.070 32.107 1.00 36.72 326 SER A N 1
ATOM 2643 C CA . SER A 1 326 ? -13.239 5.754 31.963 1.00 36.72 326 SER A CA 1
ATOM 2644 C C . SER A 1 326 ? -14.141 4.687 31.326 1.00 36.72 326 SER A C 1
ATOM 2646 O O . SER A 1 326 ? -13.681 3.584 31.055 1.00 36.72 326 SER A O 1
ATOM 2648 N N . SER A 1 327 ? -15.399 5.011 31.016 1.00 35.53 327 SER A N 1
ATOM 2649 C CA . SER A 1 327 ? -16.336 4.124 30.320 1.00 35.53 327 SER A CA 1
ATOM 2650 C C . SER A 1 327 ? -16.264 4.196 28.790 1.00 35.53 327 SER A C 1
ATOM 2652 O O . SER A 1 327 ? -16.995 3.476 28.118 1.00 35.53 327 SER A O 1
ATOM 2654 N N . TYR A 1 328 ? -15.380 5.017 28.212 1.00 38.56 328 TYR A N 1
ATOM 2655 C CA . TYR A 1 328 ? -15.153 5.038 26.764 1.00 38.56 328 TYR A CA 1
ATOM 2656 C C . TYR A 1 328 ? -13.656 5.159 26.462 1.00 38.56 328 TYR A C 1
ATOM 2658 O O . TYR A 1 328 ? -13.130 6.244 26.213 1.00 38.56 328 TYR A O 1
ATOM 2666 N N . ILE A 1 329 ? -12.969 4.015 26.466 1.00 30.83 329 ILE A N 1
ATOM 2667 C CA . ILE A 1 329 ? -11.675 3.846 25.802 1.00 30.83 329 ILE A CA 1
ATOM 2668 C C . ILE A 1 329 ? -11.966 3.312 24.390 1.00 30.83 329 ILE A C 1
ATOM 2670 O O . ILE A 1 329 ? -12.016 2.099 24.197 1.00 30.83 329 ILE A O 1
ATOM 2674 N N . PRO A 1 330 ? -12.164 4.150 23.354 1.00 32.84 330 PRO A N 1
ATOM 2675 C CA . PRO A 1 330 ? -11.716 3.730 22.043 1.00 32.84 330 PRO A CA 1
ATOM 2676 C C . PRO A 1 330 ? -10.191 3.792 22.112 1.00 32.84 330 PRO A C 1
ATOM 2678 O O . PRO A 1 330 ? -9.649 4.877 22.316 1.00 32.84 330 PRO A O 1
ATOM 2681 N N . ASN A 1 331 ? -9.519 2.642 22.023 1.00 30.52 331 ASN A N 1
ATOM 2682 C CA . ASN A 1 331 ? -8.058 2.537 21.958 1.00 30.52 331 ASN A CA 1
ATOM 2683 C C . ASN A 1 331 ? -7.501 3.555 20.948 1.00 30.52 331 ASN A C 1
ATOM 2685 O O . ASN A 1 331 ? -7.512 3.329 19.743 1.00 30.52 331 ASN A O 1
ATOM 2689 N N . SER A 1 332 ? -7.083 4.713 21.449 1.00 31.50 332 SER A N 1
ATOM 2690 C CA . SER A 1 332 ? -6.605 5.852 20.680 1.00 31.50 332 SER A CA 1
ATOM 2691 C C . SER A 1 332 ? -5.485 6.485 21.496 1.00 31.50 332 SER A C 1
ATOM 2693 O O . SER A 1 332 ? -5.764 7.190 22.470 1.00 31.50 332 SER A O 1
ATOM 2695 N N . PRO A 1 333 ? -4.216 6.227 21.148 1.00 30.88 333 PRO A N 1
ATOM 2696 C CA . PRO A 1 333 ? -3.130 7.079 21.571 1.00 30.88 333 PRO A CA 1
ATOM 2697 C C . PRO A 1 333 ? -3.064 8.246 20.574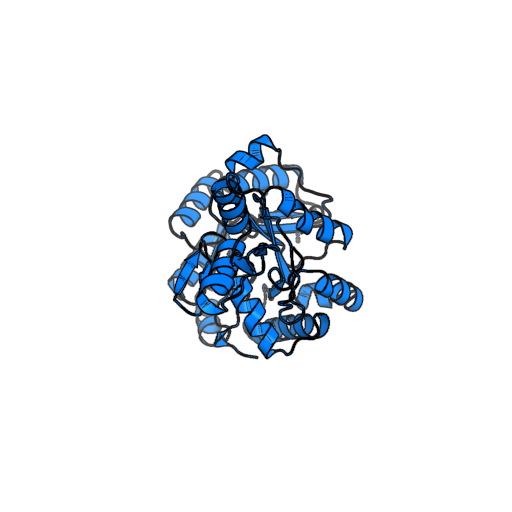 1.00 30.88 333 PRO A C 1
ATOM 2699 O O . PRO A 1 333 ? -2.960 8.052 19.366 1.00 30.88 333 PRO A O 1
ATOM 2702 N N . TYR A 1 334 ? -3.244 9.448 21.109 1.00 34.09 334 TYR A N 1
ATOM 2703 C CA . TYR A 1 334 ? -3.107 10.768 20.483 1.00 34.09 334 TYR A CA 1
ATOM 2704 C C . TYR A 1 334 ? -2.166 10.859 19.258 1.00 34.09 334 TYR A C 1
ATOM 2706 O O . TYR A 1 334 ? -1.009 10.400 19.344 1.00 34.09 334 TYR A O 1
#

Radius of gyration: 22.51 Å; Cα contacts (8 Å, |Δi|>4): 561; chains: 1; bounding box: 51×57×61 Å

Sequence (334 aa):
MNWKKTIDAHSHLPESDLNVLKNSLTDLKINKFVIMGTSPKDWPIVEELAKTFPNKIIPSFGVHPWSSEQLPENWFTELESYVDRHPNCLIGEIGLDKVAKNRETNVKYDFKIQEEIFEKQLVQCQGKMLEILQKKIKQVEIDKEEKKKFGKINFMMHSFNGSNDILSSLLRLKKNDLFNFYFSVSKIVNGRREEEKWREAIKLIPDERILGETDLGGVIGVLEKALTDSYEMIAKSKGWTLEKTCDILHQNCERFLNKSIECEKCGLKFRRLPDMYRHKRSVHDGGKPHNCENCGKAFARADGLKNHLLTKGNSKKCSAIKTFNSSYIPNSPY

Foldseek 3Di:
DPQLLAEAEEEEAQDPDLVVVLVLVVPDSRFAYEYEPQAPVSLVSLVVVCVSCVRHYAYEAEHAQLRLPPHDPCRLVVSLVSCVVRVLHAHDDAEFAQCDADPPPRHTRDRVSSVVRRVSSLVSPQLHEYEYEDDPDPDDDDDPVVLVVRAAYEYEDEQDDDDLVSVVVLVVVCPVRRYHYAYEHWCVRCVPPDVVRVLQSLCVGDLLRYAYHHHDNHDSVCRVVRRLSRLVSSCVSNVHDSVVSSVSNSQSSCVSSDCWRAAPVPRDTHNDPVVSVLCCCVPPVVDFQKAWPFPRDGHSDPVVLVVVCVVCVVPPTTDIDRDDPPVDDPPDDD

Nearest PDB structures (foldseek):
  6jhb-assembly1_B-2  TM=2.743E-01  e=2.111E-03  Microcystis aeruginosa FACHB-905 = DIANCHI905
  8ipl-assembly1_A  TM=5.214E-01  e=1.352E-01  Homo sapiens
  4bo5-assembly1_A  TM=3.089E-01  e=2.354E-02  Pseudomonas aeruginosa PAO1
  4bo0-assembly1_D  TM=3.010E-01  e=4.852E-02  Pseudomonas aeruginosa PAO1
  7o4o-assembly1_A  TM=3.705E-01  e=5.745E-01  Staphylococcus aureus

pLDDT: mean 78.63, std 15.7, range [30.52, 97.62]